Protein AF-0000000074094618 (afdb_homodimer)

Structure (mmCIF, N/CA/C/O backbone):
data_AF-0000000074094618-model_v1
#
loop_
_entity.id
_entity.type
_entity.pdbx_description
1 polymer 'Aldo_ket_red domain-containing protein'
#
loop_
_atom_site.group_PDB
_atom_site.id
_atom_site.type_symbol
_atom_site.label_atom_id
_atom_site.label_alt_id
_atom_site.label_comp_id
_atom_site.label_asym_id
_atom_site.label_entity_id
_atom_site.label_seq_id
_atom_site.pdbx_PDB_ins_code
_atom_site.Cartn_x
_atom_site.Cartn_y
_atom_site.Cartn_z
_atom_site.occupancy
_atom_site.B_iso_or_equiv
_atom_site.auth_seq_id
_atom_site.auth_comp_id
_atom_site.auth_asym_id
_atom_site.auth_atom_id
_atom_site.pdbx_PDB_model_num
ATOM 1 N N . MET A 1 1 ? -2.424 -0.989 4.004 1 26.41 1 MET A N 1
ATOM 2 C CA . MET A 1 1 ? -2.812 -2.152 4.797 1 26.41 1 MET A CA 1
ATOM 3 C C . MET A 1 1 ? -4.297 -2.453 4.629 1 26.41 1 MET A C 1
ATOM 5 O O . MET A 1 1 ? -5.148 -1.633 4.98 1 26.41 1 MET A O 1
ATOM 9 N N . CYS A 1 2 ? -4.648 -3.062 3.514 1 31.08 2 CYS A N 1
ATOM 10 C CA . CYS A 1 2 ? -6.055 -3.238 3.162 1 31.08 2 CYS A CA 1
ATOM 11 C C . CYS A 1 2 ? -6.812 -3.934 4.285 1 31.08 2 CYS A C 1
ATOM 13 O O . CYS A 1 2 ? -6.516 -5.078 4.625 1 31.08 2 CYS A O 1
ATOM 15 N N . THR A 1 3 ? -7.125 -3.156 5.223 1 30.5 3 THR A N 1
ATOM 16 C CA . THR A 1 3 ? -8.008 -3.779 6.203 1 30.5 3 THR A CA 1
ATOM 17 C C . THR A 1 3 ? -9.133 -4.535 5.512 1 30.5 3 THR A C 1
ATOM 19 O O . THR A 1 3 ? -9.906 -3.945 4.746 1 30.5 3 THR A O 1
ATOM 22 N N . LEU A 1 4 ? -8.867 -5.879 5.301 1 33.84 4 LEU A N 1
ATOM 23 C CA . LEU A 1 4 ? -9.898 -6.855 4.973 1 33.84 4 LEU A CA 1
ATOM 24 C C . LEU A 1 4 ? -11.141 -6.645 5.832 1 33.84 4 LEU A C 1
ATOM 26 O O . LEU A 1 4 ? -11.047 -6.535 7.055 1 33.84 4 LEU A O 1
ATOM 30 N N . SER A 1 5 ? -12.18 -6.176 5.262 1 34.12 5 SER A N 1
ATOM 31 C CA . SER A 1 5 ? -13.453 -6.141 5.973 1 34.12 5 SER A CA 1
ATOM 32 C C . SER A 1 5 ? -13.758 -7.48 6.633 1 34.12 5 SER A C 1
ATOM 34 O O . SER A 1 5 ? -13.25 -8.523 6.199 1 34.12 5 SER A O 1
ATOM 36 N N . GLU A 1 6 ? -14.383 -7.645 7.672 1 35.03 6 GLU A N 1
ATOM 37 C CA . GLU A 1 6 ? -14.875 -8.742 8.492 1 35.03 6 GLU A CA 1
ATOM 38 C C . GLU A 1 6 ? -15.367 -9.906 7.629 1 35.03 6 GLU A C 1
ATOM 40 O O . GLU A 1 6 ? -15.148 -11.07 7.961 1 35.03 6 GLU A O 1
ATOM 45 N N . ASN A 1 7 ? -16.578 -9.938 7.027 1 32.88 7 ASN A N 1
ATOM 46 C CA . ASN A 1 7 ? -17.469 -10.867 6.332 1 32.88 7 ASN A CA 1
ATOM 47 C C . ASN A 1 7 ? -17.219 -10.859 4.828 1 32.88 7 ASN A C 1
ATOM 49 O O . ASN A 1 7 ? -17.25 -9.805 4.191 1 32.88 7 ASN A O 1
ATOM 53 N N . GLY A 1 8 ? -16.453 -11.938 4.172 1 37.91 8 GLY A N 1
ATOM 54 C CA . GLY A 1 8 ? -16.062 -12.227 2.805 1 37.91 8 GLY A CA 1
ATOM 55 C C . GLY A 1 8 ? -15.352 -11.07 2.129 1 37.91 8 GLY A C 1
ATOM 56 O O . GLY A 1 8 ? -15.977 -10.289 1.405 1 37.91 8 GLY A O 1
ATOM 57 N N . GLU A 1 9 ? -14.391 -10.352 2.6 1 40.03 9 GLU A N 1
ATOM 58 C CA . GLU A 1 9 ? -13.867 -8.992 2.619 1 40.03 9 GLU A CA 1
ATOM 59 C C . GLU A 1 9 ? -13.281 -8.602 1.264 1 40.03 9 GLU A C 1
ATOM 61 O O . GLU A 1 9 ? -12.367 -9.266 0.77 1 40.03 9 GLU A O 1
ATOM 66 N N . LEU A 1 10 ? -14.07 -8.234 0.234 1 45.97 10 LEU A N 1
ATOM 67 C CA . LEU A 1 10 ? -13.734 -7.609 -1.04 1 45.97 10 LEU A CA 1
ATOM 68 C C . LEU A 1 10 ? -12.555 -6.648 -0.88 1 45.97 10 LEU A C 1
ATOM 70 O O . LEU A 1 10 ? -12.617 -5.711 -0.08 1 45.97 10 LEU A O 1
ATOM 74 N N . LYS A 1 11 ? -11.398 -7.156 -1.188 1 61.31 11 LYS A N 1
ATOM 75 C CA . LYS A 1 11 ? -10.234 -6.281 -1.151 1 61.31 11 LYS A CA 1
ATOM 76 C C . LYS A 1 11 ? -10.523 -4.953 -1.845 1 61.31 11 LYS A C 1
ATOM 78 O O . LYS A 1 11 ? -10.984 -4.93 -2.988 1 61.31 11 LYS A O 1
ATOM 83 N N . ALA A 1 12 ? -10.836 -3.945 -1.116 1 78.62 12 ALA A N 1
ATOM 84 C CA . ALA A 1 12 ? -11.125 -2.613 -1.64 1 78.62 12 ALA A CA 1
ATOM 85 C C . ALA A 1 12 ? -9.984 -2.107 -2.521 1 78.62 12 ALA A C 1
ATOM 87 O O . ALA A 1 12 ? -8.82 -2.424 -2.277 1 78.62 12 ALA A O 1
ATOM 88 N N . ILE A 1 13 ? -10.43 -1.579 -3.652 1 89.31 13 ILE A N 1
ATOM 89 C CA . ILE A 1 13 ? -9.469 -0.948 -4.547 1 89.31 13 ILE A CA 1
ATOM 90 C C . ILE A 1 13 ? -8.828 0.251 -3.852 1 89.31 13 ILE A C 1
ATOM 92 O O . ILE A 1 13 ? -9.508 1.019 -3.168 1 89.31 13 ILE A O 1
ATOM 96 N N . GLY A 1 14 ? -7.523 0.309 -3.988 1 93 14 GLY A N 1
ATOM 97 C CA . GLY A 1 14 ? -6.785 1.427 -3.424 1 93 14 GLY A CA 1
ATOM 98 C C . GLY A 1 14 ? -5.852 2.088 -4.418 1 93 14 GLY A C 1
ATOM 99 O O . GLY A 1 14 ? -5.59 1.542 -5.492 1 93 14 GLY A O 1
ATOM 100 N N . VAL A 1 15 ? -5.434 3.299 -4.102 1 93.69 15 VAL A N 1
ATOM 101 C CA . VAL A 1 15 ? -4.434 3.998 -4.902 1 93.69 15 VAL A CA 1
ATOM 102 C C . VAL A 1 15 ? -3.375 4.613 -3.99 1 93.69 15 VAL A C 1
ATOM 104 O O . VAL A 1 15 ? -3.572 4.703 -2.777 1 93.69 15 VAL A O 1
ATOM 107 N N . SER A 1 16 ? -2.252 4.941 -4.617 1 91.31 16 SER A N 1
ATOM 108 C CA . SER A 1 16 ? -1.201 5.633 -3.875 1 91.31 16 SER A CA 1
ATOM 109 C C . SER A 1 16 ? -0.648 6.809 -4.672 1 91.31 16 SER A C 1
ATOM 111 O O . SER A 1 16 ? -0.517 6.734 -5.895 1 91.31 16 SER A O 1
ATOM 113 N N . ASN A 1 17 ? -0.521 7.926 -3.947 1 91.81 17 ASN A N 1
ATOM 114 C CA . ASN A 1 17 ? 0.096 9.148 -4.449 1 91.81 17 ASN A CA 1
ATOM 115 C C . ASN A 1 17 ? -0.711 9.75 -5.598 1 91.81 17 ASN A C 1
ATOM 117 O O . ASN A 1 17 ? -0.143 10.328 -6.527 1 91.81 17 ASN A O 1
ATOM 121 N N . TYR A 1 18 ? -1.958 9.547 -5.562 1 92.69 18 TYR A N 1
ATOM 122 C CA . TYR A 1 18 ? -2.826 10.195 -6.535 1 92.69 18 TYR A CA 1
ATOM 123 C C . TYR A 1 18 ? -3.133 11.625 -6.121 1 92.69 18 TYR A C 1
ATOM 125 O O . TYR A 1 18 ? -3.547 11.875 -4.984 1 92.69 18 TYR A O 1
ATOM 133 N N . GLU A 1 19 ? -2.869 12.523 -7.035 1 93.5 19 GLU A N 1
ATOM 134 C CA . GLU A 1 19 ? -3.279 13.914 -6.852 1 93.5 19 GLU A CA 1
ATOM 135 C C . GLU A 1 19 ? -4.754 14.102 -7.203 1 93.5 19 GLU A C 1
ATOM 137 O O . GLU A 1 19 ? -5.398 13.188 -7.723 1 93.5 19 GLU A O 1
ATOM 142 N N . ILE A 1 20 ? -5.203 15.297 -6.922 1 95.5 20 ILE A N 1
ATOM 143 C CA . ILE A 1 20 ? -6.617 15.578 -7.145 1 95.5 20 ILE A CA 1
ATOM 144 C C . ILE A 1 20 ? -6.965 15.344 -8.609 1 95.5 20 ILE A C 1
ATOM 146 O O . ILE A 1 20 ? -8 14.758 -8.922 1 95.5 20 ILE A O 1
ATOM 150 N N . LYS A 1 21 ? -6.117 15.742 -9.492 1 92.31 21 LYS A N 1
ATOM 151 C CA . LYS A 1 21 ? -6.387 15.578 -10.922 1 92.31 21 LYS A CA 1
ATOM 152 C C . LYS A 1 21 ? -6.531 14.102 -11.281 1 92.31 21 LYS A C 1
ATOM 154 O O . LYS A 1 21 ? -7.379 13.742 -12.102 1 92.31 21 LYS A O 1
ATOM 159 N N . HIS A 1 22 ? -5.742 13.25 -10.734 1 93.25 22 HIS A N 1
ATOM 160 C CA . HIS A 1 22 ? -5.824 11.812 -10.984 1 93.25 22 HIS A CA 1
ATOM 161 C C . HIS A 1 22 ? -7.117 11.234 -10.422 1 93.25 22 HIS A C 1
ATOM 163 O O . HIS A 1 22 ? -7.777 10.43 -11.086 1 93.25 22 HIS A O 1
ATOM 169 N N . LEU A 1 23 ? -7.441 11.656 -9.234 1 95.25 23 LEU A N 1
ATOM 170 C CA . LEU A 1 23 ? -8.648 11.172 -8.586 1 95.25 23 LEU A CA 1
ATOM 171 C C . LEU A 1 23 ? -9.898 11.586 -9.367 1 95.25 23 LEU A C 1
ATOM 173 O O . LEU A 1 23 ? -10.836 10.797 -9.508 1 95.25 23 LEU A O 1
ATOM 177 N N . ASP A 1 24 ? -9.836 12.773 -9.836 1 93.5 24 ASP A N 1
ATOM 178 C CA . ASP A 1 24 ? -10.945 13.25 -10.648 1 93.5 24 ASP A CA 1
ATOM 179 C C . ASP A 1 24 ? -11.141 12.375 -11.883 1 93.5 24 ASP A C 1
ATOM 181 O O . ASP A 1 24 ? -12.266 12.016 -12.234 1 93.5 24 ASP A O 1
ATOM 185 N N . GLN A 1 25 ? -10.078 12.062 -12.469 1 90.38 25 GLN A N 1
ATOM 186 C CA . GLN A 1 25 ? -10.141 11.203 -13.648 1 90.38 25 GLN A CA 1
ATOM 187 C C . GLN A 1 25 ? -10.695 9.828 -13.297 1 90.38 25 GLN A C 1
ATOM 189 O O . GLN A 1 25 ? -11.508 9.273 -14.039 1 90.38 25 GLN A O 1
ATOM 194 N N . LEU A 1 26 ? -10.312 9.32 -12.258 1 91.38 26 LEU A N 1
ATOM 195 C CA . LEU A 1 26 ? -10.758 8.016 -11.805 1 91.38 26 LEU A CA 1
ATOM 196 C C . LEU A 1 26 ? -12.266 8.008 -11.547 1 91.38 26 LEU A C 1
ATOM 198 O O . LEU A 1 26 ? -12.977 7.113 -12 1 91.38 26 LEU A O 1
ATOM 202 N N . LEU A 1 27 ? -12.664 8.992 -10.852 1 92.31 27 LEU A N 1
ATOM 203 C CA . LEU A 1 27 ? -14.047 9.062 -10.414 1 92.31 27 LEU A CA 1
ATOM 204 C C . LEU A 1 27 ? -14.969 9.398 -11.578 1 92.31 27 LEU A C 1
ATOM 206 O O . LEU A 1 27 ? -16.031 8.773 -11.742 1 92.31 27 LEU A O 1
ATOM 210 N N . ASP A 1 28 ? -14.539 10.273 -12.367 1 88.44 28 ASP A N 1
ATOM 211 C CA . ASP A 1 28 ? -15.438 10.828 -13.367 1 88.44 28 ASP A CA 1
ATOM 212 C C . ASP A 1 28 ? -15.344 10.062 -14.68 1 88.44 28 ASP A C 1
ATOM 214 O O . ASP A 1 28 ? -16.359 9.852 -15.359 1 88.44 28 ASP A O 1
ATOM 218 N N . HIS A 1 29 ? -14.203 9.602 -15.023 1 83.38 29 HIS A N 1
ATOM 219 C CA . HIS A 1 29 ? -14.016 8.977 -16.328 1 83.38 29 HIS A CA 1
ATOM 220 C C . HIS A 1 29 ? -14.031 7.457 -16.219 1 83.38 29 HIS A C 1
ATOM 222 O O . HIS A 1 29 ? -14.617 6.773 -17.062 1 83.38 29 HIS A O 1
ATOM 228 N N . CYS A 1 30 ? -13.469 6.961 -15.188 1 84.06 30 CYS A N 1
ATOM 229 C CA . CYS A 1 30 ? -13.352 5.512 -15.078 1 84.06 30 CYS A CA 1
ATOM 230 C C . CYS A 1 30 ? -14.453 4.938 -14.203 1 84.06 30 CYS A C 1
ATOM 232 O O . CYS A 1 30 ? -14.695 3.727 -14.211 1 84.06 30 CYS A O 1
ATOM 234 N N . LYS A 1 31 ? -15.078 5.758 -13.414 1 86.81 31 LYS A N 1
ATOM 235 C CA . LYS A 1 31 ? -16.125 5.348 -12.477 1 86.81 31 LYS A CA 1
ATOM 236 C C . LYS A 1 31 ? -15.586 4.344 -11.461 1 86.81 31 LYS A C 1
ATOM 238 O O . LYS A 1 31 ? -16.25 3.35 -11.156 1 86.81 31 LYS A O 1
ATOM 243 N N . ILE A 1 32 ? -14.359 4.57 -11.141 1 88 32 ILE A N 1
ATOM 244 C CA . ILE A 1 32 ? -13.734 3.805 -10.07 1 88 32 ILE A CA 1
ATOM 245 C C . ILE A 1 32 ? -13.625 4.668 -8.812 1 88 32 ILE A C 1
ATOM 247 O O . ILE A 1 32 ? -13.133 5.801 -8.875 1 88 32 ILE A O 1
ATOM 251 N N . HIS A 1 33 ? -14.156 4.16 -7.758 1 92.5 33 HIS A N 1
ATOM 252 C CA . HIS A 1 33 ? -14.094 4.852 -6.473 1 92.5 33 HIS A CA 1
ATOM 253 C C . HIS A 1 33 ? -13.141 4.148 -5.516 1 92.5 33 HIS A C 1
ATOM 255 O O . HIS A 1 33 ? -13.516 3.168 -4.863 1 92.5 33 HIS A O 1
ATOM 261 N N . PRO A 1 34 ? -11.93 4.645 -5.48 1 94 34 PRO A N 1
ATOM 262 C CA . PRO A 1 34 ? -11.008 3.982 -4.551 1 94 34 PRO A CA 1
ATOM 263 C C . PRO A 1 34 ? -11.43 4.141 -3.092 1 94 34 PRO A C 1
ATOM 265 O O . PRO A 1 34 ? -11.938 5.195 -2.703 1 94 34 PRO A O 1
ATOM 268 N N . ALA A 1 35 ? -11.164 3.111 -2.352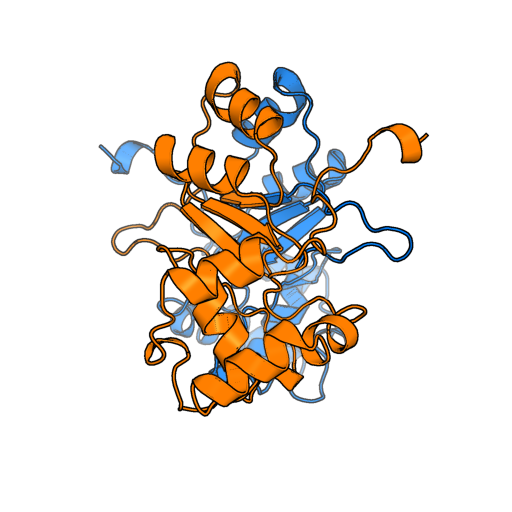 1 93.38 35 ALA A N 1
ATOM 269 C CA . ALA A 1 35 ? -11.477 3.145 -0.927 1 93.38 35 ALA A CA 1
ATOM 270 C C . ALA A 1 35 ? -10.438 3.947 -0.152 1 93.38 35 ALA A C 1
ATOM 272 O O . ALA A 1 35 ? -10.75 4.551 0.878 1 93.38 35 ALA A O 1
ATOM 273 N N . VAL A 1 36 ? -9.227 3.955 -0.674 1 92.94 36 VAL A N 1
ATOM 274 C CA . VAL A 1 36 ? -8.133 4.57 0.074 1 92.94 36 VAL A CA 1
ATOM 275 C C . VAL A 1 36 ? -7.156 5.238 -0.892 1 92.94 36 VAL A C 1
ATOM 277 O O . VAL A 1 36 ? -6.953 4.758 -2.01 1 92.94 36 VAL A O 1
ATOM 280 N N . ASN A 1 37 ? -6.551 6.328 -0.563 1 93.81 37 ASN A N 1
ATOM 281 C CA . ASN A 1 37 ? -5.375 6.953 -1.159 1 93.81 37 ASN A CA 1
ATOM 282 C C . ASN A 1 37 ? -4.227 7.051 -0.161 1 93.81 37 ASN A C 1
ATOM 284 O O . ASN A 1 37 ? -4.32 7.781 0.829 1 93.81 37 ASN A O 1
ATOM 288 N N . GLN A 1 38 ? -3.23 6.25 -0.41 1 90.75 38 GLN A N 1
ATOM 289 C CA . GLN A 1 38 ? -2.047 6.27 0.443 1 90.75 38 GLN A CA 1
ATOM 290 C C . GLN A 1 38 ? -1.057 7.336 -0.012 1 90.75 38 GLN A C 1
ATOM 292 O O . GLN A 1 38 ? -0.616 7.332 -1.163 1 90.75 38 GLN A O 1
ATOM 297 N N . VAL A 1 39 ? -0.67 8.203 0.916 1 90.62 39 VAL A N 1
ATOM 298 C CA . VAL A 1 39 ? 0.154 9.344 0.544 1 90.62 39 VAL A CA 1
ATOM 299 C C . VAL A 1 39 ? 1.194 9.609 1.631 1 90.62 39 VAL A C 1
ATOM 301 O O . VAL A 1 39 ? 0.895 9.508 2.822 1 90.62 39 VAL A O 1
ATOM 304 N N . GLU A 1 40 ? 2.42 9.945 1.217 1 88.56 40 GLU A N 1
ATOM 305 C CA . GLU A 1 40 ? 3.389 10.414 2.201 1 88.56 40 GLU A CA 1
ATOM 306 C C . GLU A 1 40 ? 2.865 11.641 2.945 1 88.56 40 GLU A C 1
ATOM 308 O O . GLU A 1 40 ? 2.311 12.555 2.332 1 88.56 40 GLU A O 1
ATOM 313 N N . PHE A 1 41 ? 3.045 11.578 4.328 1 90.5 41 PHE A N 1
ATOM 314 C CA . PHE A 1 41 ? 2.434 12.648 5.109 1 90.5 41 PHE A CA 1
ATOM 315 C C . PHE A 1 41 ? 3.223 12.898 6.391 1 90.5 41 PHE A C 1
ATOM 317 O O . PHE A 1 41 ? 3.244 12.055 7.289 1 90.5 41 PHE A O 1
ATOM 324 N N . HIS A 1 42 ? 3.795 14.062 6.445 1 92.25 42 HIS A N 1
ATOM 325 C CA . HIS A 1 42 ? 4.477 14.602 7.617 1 92.25 42 HIS A CA 1
ATOM 326 C C . HIS A 1 42 ? 4.602 16.109 7.539 1 92.25 42 HIS A C 1
ATOM 328 O O . HIS A 1 42 ? 4.258 16.719 6.523 1 92.25 42 HIS A O 1
ATOM 334 N N . PRO A 1 43 ? 5.074 16.719 8.555 1 94.75 43 PRO A N 1
ATOM 335 C CA . PRO A 1 43 ? 5.023 18.172 8.625 1 94.75 43 PRO A CA 1
ATOM 336 C C . PRO A 1 43 ? 5.793 18.844 7.492 1 94.75 43 PRO A C 1
ATOM 338 O O . PRO A 1 43 ? 5.512 20 7.156 1 94.75 43 PRO A O 1
ATOM 341 N N . HIS A 1 44 ? 6.762 18.172 6.918 1 93.88 44 HIS A N 1
ATOM 342 C CA . HIS A 1 44 ? 7.535 18.75 5.828 1 93.88 44 HIS A CA 1
ATOM 343 C C . HIS A 1 44 ? 7.004 18.312 4.473 1 93.88 44 HIS A C 1
ATOM 345 O O . HIS A 1 44 ? 7.551 18.672 3.432 1 93.88 44 HIS A O 1
ATOM 351 N N . PHE A 1 45 ? 5.941 17.5 4.504 1 91.06 45 PHE A N 1
ATOM 352 C CA . PHE A 1 45 ? 5.312 17.016 3.281 1 91.06 45 PHE A CA 1
ATOM 353 C C . PHE A 1 45 ? 3.832 16.734 3.51 1 91.06 45 PHE A C 1
ATOM 355 O O . PHE A 1 45 ? 3.475 15.727 4.129 1 91.06 45 PHE A O 1
ATOM 362 N N . HIS A 1 46 ? 3.012 17.609 3.016 1 92.25 46 HIS A N 1
ATOM 363 C CA . HIS A 1 46 ? 1.569 17.469 3.174 1 92.25 46 HIS A CA 1
ATOM 364 C C . HIS A 1 46 ? 0.818 18.328 2.154 1 92.25 46 HIS A C 1
ATOM 366 O O . HIS A 1 46 ? 1.375 19.266 1.599 1 92.25 46 HIS A O 1
ATOM 372 N N . ASP A 1 47 ? -0.361 17.938 1.921 1 91.5 47 ASP A N 1
ATOM 373 C CA . ASP A 1 47 ? -1.266 18.641 1.011 1 91.5 47 ASP A CA 1
ATOM 374 C C . ASP A 1 47 ? -2.67 18.734 1.604 1 91.5 47 ASP A C 1
ATOM 376 O O . ASP A 1 47 ? -3.461 17.797 1.503 1 91.5 47 ASP A O 1
ATOM 380 N N . ARG A 1 48 ? -2.963 19.875 2.145 1 91.81 48 ARG A N 1
ATOM 381 C CA . ARG A 1 48 ? -4.234 20.094 2.822 1 91.81 48 ARG A CA 1
ATOM 382 C C . ARG A 1 48 ? -5.402 19.969 1.85 1 91.81 48 ARG A C 1
ATOM 384 O O . ARG A 1 48 ? -6.461 19.438 2.201 1 91.81 48 ARG A O 1
ATOM 391 N N . GLU A 1 49 ? -5.23 20.516 0.738 1 94.31 49 GLU A N 1
ATOM 392 C CA . GLU A 1 49 ? -6.293 20.469 -0.261 1 94.31 49 GLU A CA 1
ATOM 393 C C . GLU A 1 49 ? -6.617 19.031 -0.641 1 94.31 49 GLU A C 1
ATOM 395 O O . GLU A 1 49 ? -7.789 18.672 -0.815 1 94.31 49 GLU A O 1
ATOM 400 N N . LEU A 1 50 ? -5.652 18.203 -0.825 1 95 50 LEU A N 1
ATOM 401 C CA . LEU A 1 50 ? -5.859 16.797 -1.145 1 95 50 LEU A CA 1
ATOM 402 C C . LEU A 1 50 ? -6.594 16.078 -0.012 1 95 50 LEU A C 1
ATOM 404 O O . LEU A 1 50 ? -7.488 15.273 -0.259 1 95 50 LEU A O 1
ATOM 408 N N . LEU A 1 51 ? -6.188 16.375 1.212 1 94.69 51 LEU A N 1
ATOM 409 C CA . LEU A 1 51 ? -6.852 15.797 2.375 1 94.69 51 LEU A CA 1
ATOM 410 C C . LEU A 1 51 ? -8.336 16.141 2.377 1 94.69 51 LEU A C 1
ATOM 412 O O . LEU A 1 51 ? -9.18 15.266 2.562 1 94.69 51 LEU A O 1
ATOM 416 N N . ASP A 1 52 ? -8.625 17.359 2.227 1 95.44 52 ASP A N 1
ATOM 417 C CA . ASP A 1 52 ? -10.008 17.812 2.207 1 95.44 52 ASP A CA 1
ATOM 418 C C . ASP A 1 52 ? -10.781 17.172 1.064 1 95.44 52 ASP A C 1
ATOM 420 O O . ASP A 1 52 ? -11.938 16.781 1.237 1 95.44 52 ASP A O 1
ATOM 424 N N . TYR A 1 53 ? -10.164 17.109 -0.097 1 96.62 53 TYR A N 1
ATOM 425 C CA . TYR A 1 53 ? -10.797 16.484 -1.253 1 96.62 53 TYR A CA 1
ATOM 426 C C . TYR A 1 53 ? -11.164 15.031 -0.953 1 96.62 53 TYR A C 1
ATOM 428 O O . TYR A 1 53 ? -12.281 14.602 -1.245 1 96.62 53 TYR A O 1
ATOM 436 N N . CYS A 1 54 ? -10.258 14.273 -0.416 1 96.5 54 CYS A N 1
ATOM 437 C CA . CYS A 1 54 ? -10.516 12.875 -0.062 1 96.5 54 CYS A CA 1
ATOM 438 C C . CYS A 1 54 ? -11.688 12.766 0.901 1 96.5 54 CYS A C 1
ATOM 440 O O . CYS A 1 54 ? -12.547 11.898 0.743 1 96.5 54 CYS A O 1
ATOM 442 N N . ARG A 1 55 ? -11.727 13.617 1.867 1 95.44 55 ARG A N 1
ATOM 443 C CA . ARG A 1 55 ? -12.82 13.617 2.83 1 95.44 55 ARG A CA 1
ATOM 444 C C . ARG A 1 55 ? -14.156 13.875 2.137 1 95.44 55 ARG A C 1
ATOM 446 O O . ARG A 1 55 ? -15.133 13.156 2.377 1 95.44 55 ARG A O 1
ATOM 453 N N . GLU A 1 56 ? -14.195 14.812 1.334 1 96.81 56 GLU A N 1
ATOM 454 C CA . GLU A 1 56 ? -15.414 15.188 0.619 1 96.81 56 GLU A CA 1
ATOM 455 C C . GLU A 1 56 ? -15.914 14.047 -0.261 1 96.81 56 GLU A C 1
ATOM 457 O O . GLU A 1 56 ? -17.125 13.852 -0.414 1 96.81 56 GLU A O 1
ATOM 462 N N . LYS A 1 57 ? -15 13.297 -0.84 1 97 57 LYS A N 1
ATOM 463 C CA . LYS A 1 57 ? -15.344 12.234 -1.783 1 97 57 LYS A CA 1
ATOM 464 C C . LYS A 1 57 ? -15.43 10.883 -1.082 1 97 57 LYS A C 1
ATOM 466 O O . LYS A 1 57 ? -15.609 9.852 -1.733 1 97 57 LYS A O 1
ATOM 471 N N . ASP A 1 58 ? -15.195 10.859 0.202 1 95.5 58 ASP A N 1
ATOM 472 C CA . ASP A 1 58 ? -15.258 9.656 1.021 1 95.5 58 ASP A CA 1
ATOM 473 C C . ASP A 1 58 ? -14.172 8.664 0.617 1 95.5 58 ASP A C 1
ATOM 475 O O . ASP A 1 58 ? -14.438 7.465 0.479 1 95.5 58 ASP A O 1
ATOM 479 N N . ILE A 1 59 ? -13.094 9.156 0.229 1 94.38 59 ILE A N 1
ATOM 480 C CA . ILE A 1 59 ? -11.875 8.375 0.049 1 94.38 59 ILE A CA 1
ATOM 481 C C . ILE A 1 59 ? -11.031 8.445 1.316 1 94.38 59 ILE A C 1
ATOM 483 O O . ILE A 1 59 ? -10.688 9.531 1.785 1 94.38 59 ILE A O 1
ATOM 487 N N . HIS A 1 60 ? -10.711 7.344 1.878 1 94 60 HIS A N 1
ATOM 488 C CA . HIS A 1 60 ? -9.914 7.328 3.1 1 94 60 HIS A CA 1
ATOM 489 C C . HIS A 1 60 ? -8.477 7.746 2.82 1 94 60 HIS A C 1
ATOM 491 O O . HIS A 1 60 ? -7.781 7.098 2.035 1 94 60 HIS A O 1
ATOM 497 N N . PHE A 1 61 ? -8.078 8.805 3.414 1 93.31 61 PHE A N 1
ATOM 498 C CA . PHE A 1 61 ? -6.691 9.242 3.33 1 93.31 61 PHE A CA 1
ATOM 499 C C . PHE A 1 61 ? -5.824 8.508 4.344 1 93.31 61 PHE A C 1
ATOM 501 O O . PHE A 1 61 ? -6.059 8.594 5.551 1 93.31 61 PHE A O 1
ATOM 508 N N . GLN A 1 62 ? -4.824 7.848 3.816 1 90.75 62 GLN A N 1
ATOM 509 C CA . GLN A 1 62 ? -3.932 7.094 4.688 1 90.75 62 GLN A CA 1
ATOM 510 C C . GLN A 1 62 ? -2.488 7.566 4.539 1 90.75 62 GLN A C 1
ATOM 512 O O . GLN A 1 62 ? -1.957 7.613 3.428 1 90.75 62 GLN A O 1
ATOM 517 N N . ALA A 1 63 ? -1.904 7.852 5.613 1 89.19 63 ALA A N 1
ATOM 518 C CA . ALA A 1 63 ? -0.543 8.383 5.617 1 89.19 63 ALA A CA 1
ATOM 519 C C . ALA A 1 63 ? 0.484 7.254 5.66 1 89.19 63 ALA A C 1
ATOM 521 O O . ALA A 1 63 ? 0.302 6.27 6.379 1 89.19 63 ALA A O 1
ATOM 522 N N . TYR A 1 64 ? 1.51 7.461 4.867 1 84.19 64 TYR A N 1
ATOM 523 C CA . TYR A 1 64 ? 2.703 6.641 5.035 1 84.19 64 TYR A CA 1
ATOM 524 C C . TYR A 1 64 ? 3.953 7.504 5.137 1 84.19 64 TYR A C 1
ATOM 526 O O . TYR A 1 64 ? 3.914 8.703 4.836 1 84.19 64 TYR A O 1
ATOM 534 N N . SER A 1 65 ? 5.027 6.879 5.723 1 84.19 65 SER A N 1
ATOM 535 C CA . SER A 1 65 ? 6.305 7.562 5.895 1 84.19 65 SER A CA 1
ATOM 536 C C . SER A 1 65 ? 6.145 8.828 6.73 1 84.19 65 SER A C 1
ATOM 538 O O . SER A 1 65 ? 6.676 9.883 6.375 1 84.19 65 SER A O 1
ATOM 540 N N . SER A 1 66 ? 5.363 8.695 7.734 1 90.25 66 SER A N 1
ATOM 541 C CA . SER A 1 66 ? 5.055 9.844 8.586 1 90.25 66 SER A CA 1
ATOM 542 C C . SER A 1 66 ? 6.254 10.227 9.445 1 90.25 66 SER A C 1
ATOM 544 O O . SER A 1 66 ? 6.27 11.297 10.055 1 90.25 66 SER A O 1
ATOM 546 N N . LEU A 1 67 ? 7.293 9.492 9.461 1 87.88 67 LEU A N 1
ATOM 547 C CA . LEU A 1 67 ? 8.523 9.781 10.188 1 87.88 67 LEU A CA 1
ATOM 548 C C . LEU A 1 67 ? 9.617 10.242 9.234 1 87.88 67 LEU A C 1
ATOM 550 O O . LEU A 1 67 ? 10.773 10.406 9.641 1 87.88 67 LEU A O 1
ATOM 554 N N . GLY A 1 68 ? 9.234 10.352 8.078 1 84.75 68 GLY A N 1
ATOM 555 C CA . GLY A 1 68 ? 10.219 10.695 7.062 1 84.75 68 GLY A CA 1
ATOM 556 C C . GLY A 1 68 ? 10.859 9.484 6.418 1 84.75 68 GLY A C 1
ATOM 557 O O . GLY A 1 68 ? 11.086 8.469 7.082 1 84.75 68 GLY A O 1
ATOM 558 N N . GLY A 1 69 ? 11.133 9.602 5.137 1 76.12 69 GLY A N 1
ATOM 559 C CA . GLY A 1 69 ? 11.906 8.555 4.488 1 76.12 69 GLY A CA 1
ATOM 560 C C . GLY A 1 69 ? 13.305 8.414 5.043 1 76.12 69 GLY A C 1
ATOM 561 O O . GLY A 1 69 ? 13.75 9.227 5.852 1 76.12 69 GLY A O 1
ATOM 562 N N . PRO A 1 70 ? 14 7.367 4.582 1 74.69 70 PRO A N 1
ATOM 563 C CA . PRO A 1 70 ? 15.328 7.086 5.117 1 74.69 70 PRO A CA 1
ATOM 564 C C . PRO A 1 70 ? 16.281 8.273 4.996 1 74.69 70 PRO A C 1
ATOM 566 O O . PRO A 1 70 ? 17.062 8.539 5.91 1 74.69 70 PRO A O 1
ATOM 569 N N . GLU A 1 71 ? 16.172 9.008 4 1 78 71 GLU A N 1
ATOM 570 C CA . GLU A 1 71 ? 17.125 10.094 3.766 1 78 71 GLU A CA 1
ATOM 571 C C . GLU A 1 71 ? 16.641 11.391 4.402 1 78 71 GLU A C 1
ATOM 573 O O . GLU A 1 71 ? 17.422 12.344 4.539 1 78 71 GLU A O 1
ATOM 578 N N . TYR A 1 72 ? 15.422 11.391 4.836 1 83.94 72 TYR A N 1
ATOM 579 C CA . TYR A 1 72 ? 14.867 12.656 5.293 1 83.94 72 TYR A CA 1
ATOM 580 C C . TYR A 1 72 ? 14.539 12.602 6.781 1 83.94 72 TYR A C 1
ATOM 582 O O . TYR A 1 72 ? 14.219 13.625 7.395 1 83.94 72 TYR A O 1
ATOM 590 N N . ARG A 1 73 ? 14.617 11.539 7.363 1 87.31 73 ARG A N 1
ATOM 591 C CA . ARG A 1 73 ? 14.203 11.312 8.742 1 87.31 73 ARG A CA 1
ATOM 592 C C . ARG A 1 73 ? 14.977 12.219 9.703 1 87.31 73 ARG A C 1
ATOM 594 O O . ARG A 1 73 ? 14.391 12.828 10.594 1 87.31 73 ARG A O 1
ATOM 601 N N . GLU A 1 74 ? 16.234 12.266 9.492 1 91.81 74 GLU A N 1
ATOM 602 C CA . GLU A 1 74 ? 17.062 13.062 10.398 1 91.81 74 GLU A CA 1
ATOM 603 C C . GLU A 1 74 ? 16.656 14.531 10.367 1 91.81 74 GLU A C 1
ATOM 605 O O . GLU A 1 74 ? 16.594 15.18 11.406 1 91.81 74 GLU A O 1
ATOM 610 N N . GLU A 1 75 ? 16.438 15.016 9.211 1 92.31 75 GLU A N 1
ATOM 611 C CA . GLU A 1 75 ? 16 16.406 9.062 1 92.31 75 GLU A CA 1
ATOM 612 C C . GLU A 1 75 ? 14.672 16.641 9.773 1 92.31 75 GLU A C 1
ATOM 614 O O . GLU A 1 75 ? 14.508 17.656 10.469 1 92.31 75 GLU A O 1
ATOM 619 N N . LEU A 1 76 ? 13.82 15.758 9.641 1 94.12 76 LEU A N 1
ATOM 620 C CA . LEU A 1 76 ? 12.508 15.867 10.266 1 94.12 76 LEU A CA 1
ATOM 621 C C . LEU A 1 76 ? 12.609 15.758 11.781 1 94.12 76 LEU A C 1
ATOM 623 O O . LEU A 1 76 ? 11.992 16.547 12.508 1 94.12 76 LEU A O 1
ATOM 627 N N . PHE A 1 77 ? 13.469 14.883 12.312 1 95.62 77 PHE A N 1
ATOM 628 C CA . PHE A 1 77 ? 13.594 14.609 13.742 1 95.62 77 PHE A CA 1
ATOM 629 C C . PHE A 1 77 ? 14.32 15.75 14.453 1 95.62 77 PHE A C 1
ATOM 631 O O . PHE A 1 77 ? 14.133 15.961 15.648 1 95.62 77 PHE A O 1
ATOM 638 N N . SER A 1 78 ? 15.078 16.438 13.672 1 97.12 78 SER A N 1
ATOM 639 C CA . SER A 1 78 ? 15.844 17.516 14.273 1 97.12 78 SER A CA 1
ATOM 640 C C . SER A 1 78 ? 15.164 18.859 14.07 1 97.12 78 SER A C 1
ATOM 642 O O . SER A 1 78 ? 15.68 19.906 14.492 1 97.12 78 SER A O 1
ATOM 644 N N . ASP A 1 79 ? 14.102 18.906 13.414 1 97.06 79 ASP A N 1
ATOM 645 C CA . ASP A 1 79 ? 13.367 20.156 13.211 1 97.06 79 ASP A CA 1
ATOM 646 C C . ASP A 1 79 ? 13.039 20.828 14.539 1 97.06 79 ASP A C 1
ATOM 648 O O . ASP A 1 79 ? 12.422 20.203 15.414 1 97.06 79 ASP A O 1
ATOM 652 N N . PRO A 1 80 ? 13.359 22.078 14.742 1 97.56 80 PRO A N 1
ATOM 653 C CA . PRO A 1 80 ? 13.18 22.734 16.047 1 97.56 80 PRO A CA 1
ATOM 654 C C . PRO A 1 80 ? 11.711 22.797 16.469 1 97.56 80 PRO A C 1
ATOM 656 O O . PRO A 1 80 ? 11.406 22.641 17.656 1 97.56 80 PRO A O 1
ATOM 659 N N . ASP A 1 81 ? 10.836 23.062 15.531 1 97.81 81 ASP A N 1
ATOM 660 C CA . ASP A 1 81 ? 9.422 23.109 15.867 1 97.81 81 ASP A CA 1
ATOM 661 C C . ASP A 1 81 ? 8.914 21.75 16.359 1 97.81 81 ASP A C 1
ATOM 663 O O . ASP A 1 81 ? 8.172 21.672 17.328 1 97.81 81 ASP A O 1
ATOM 667 N N . VAL A 1 82 ? 9.336 20.703 15.664 1 97.88 82 VAL A N 1
ATOM 668 C CA . VAL A 1 82 ? 8.914 19.344 16.016 1 97.88 82 VAL A CA 1
ATOM 669 C C . VAL A 1 82 ? 9.477 18.969 17.375 1 97.88 82 VAL A C 1
ATOM 671 O O . VAL A 1 82 ? 8.75 18.453 18.234 1 97.88 82 VAL A O 1
ATOM 674 N N . VAL A 1 83 ? 10.742 19.281 17.609 1 98.31 83 VAL A N 1
ATOM 675 C CA . VAL A 1 83 ? 11.414 18.938 18.859 1 98.31 83 VAL A CA 1
ATOM 676 C C . VAL A 1 83 ? 10.75 19.688 20.016 1 98.31 83 VAL A C 1
ATOM 678 O O . VAL A 1 83 ? 10.469 19.094 21.062 1 98.31 83 VAL A O 1
ATOM 681 N N . GLU A 1 84 ? 10.516 20.875 19.891 1 98.38 84 GLU A N 1
ATOM 682 C CA . GLU A 1 84 ? 9.883 21.688 20.922 1 98.38 84 GLU A CA 1
ATOM 683 C C . GLU A 1 84 ? 8.5 21.156 21.266 1 98.38 84 GLU A C 1
ATOM 685 O O . GLU A 1 84 ? 8.148 21.047 22.438 1 98.38 84 GLU A O 1
ATOM 690 N N . LEU A 1 85 ? 7.734 20.844 20.297 1 98.06 85 LEU A N 1
ATOM 691 C CA . LEU A 1 85 ? 6.383 20.359 20.531 1 98.06 85 LEU A CA 1
ATOM 692 C C . LEU A 1 85 ? 6.406 18.969 21.172 1 98.06 85 LEU A C 1
ATOM 694 O O . LEU A 1 85 ? 5.59 18.672 22.047 1 98.06 85 LEU A O 1
ATOM 698 N N . ALA A 1 86 ? 7.27 18.125 20.703 1 96.81 86 ALA A N 1
ATOM 699 C CA . ALA A 1 86 ? 7.402 16.828 21.359 1 96.81 86 ALA A CA 1
ATOM 700 C C . ALA A 1 86 ? 7.668 17 22.844 1 96.81 86 ALA A C 1
ATOM 702 O O . ALA A 1 86 ? 7.074 16.297 23.672 1 96.81 86 ALA A O 1
ATOM 703 N N . ALA A 1 87 ? 8.523 17.953 23.203 1 97.69 87 ALA A N 1
ATOM 704 C CA . ALA A 1 87 ? 8.836 18.25 24.594 1 97.69 87 ALA A CA 1
ATOM 705 C C . ALA A 1 87 ? 7.609 18.766 25.344 1 97.69 87 ALA A C 1
ATOM 707 O O . ALA A 1 87 ? 7.355 18.375 26.484 1 97.69 87 ALA A O 1
ATOM 708 N N . LYS A 1 88 ? 6.902 19.594 24.703 1 97.56 88 LYS A N 1
ATOM 709 C CA . LYS A 1 88 ? 5.684 20.156 25.281 1 97.56 88 LYS A CA 1
ATOM 710 C C . LYS A 1 88 ? 4.723 19.062 25.734 1 97.56 88 LYS A C 1
ATOM 712 O O . LYS A 1 88 ? 4.031 19.203 26.734 1 97.56 88 LYS A O 1
ATOM 717 N N . TYR A 1 89 ? 4.648 18 25.047 1 95.94 89 TYR A N 1
ATOM 718 C CA . TYR A 1 89 ? 3.721 16.922 25.328 1 95.94 89 TYR A CA 1
ATOM 719 C C . TYR A 1 89 ? 4.41 15.797 26.109 1 95.94 89 TYR A C 1
ATOM 721 O O . TYR A 1 89 ? 3.857 14.711 26.25 1 95.94 89 TYR A O 1
ATOM 729 N N . ASP A 1 90 ? 5.617 16.031 26.484 1 94.94 90 ASP A N 1
ATOM 730 C CA . ASP A 1 90 ? 6.406 15.102 27.281 1 94.94 90 ASP A CA 1
ATOM 731 C C . ASP A 1 90 ? 6.5 13.734 26.594 1 94.94 90 ASP A C 1
ATOM 733 O O . ASP A 1 90 ? 6.203 12.711 27.203 1 94.94 90 ASP A O 1
ATOM 737 N N . THR A 1 91 ? 6.891 13.695 25.312 1 93.81 91 THR A N 1
ATOM 738 C CA . THR A 1 91 ? 6.988 12.477 24.531 1 93.81 91 THR A CA 1
ATOM 739 C C . THR A 1 91 ? 8.188 12.531 23.578 1 93.81 91 THR A C 1
ATOM 741 O O . THR A 1 91 ? 8.922 13.523 23.562 1 93.81 91 THR A O 1
ATOM 744 N N . THR A 1 92 ? 8.391 11.453 22.922 1 93.31 92 THR A N 1
ATOM 745 C CA . THR A 1 92 ? 9.492 11.414 21.969 1 93.31 92 THR A CA 1
ATOM 746 C C . THR A 1 92 ? 9.062 11.984 20.625 1 93.31 92 THR A C 1
ATOM 748 O O . THR A 1 92 ? 7.875 12 20.297 1 93.31 92 THR A O 1
ATOM 751 N N . VAL A 1 93 ? 10.023 12.391 19.844 1 94.56 93 VAL A N 1
ATOM 752 C CA . VAL A 1 93 ? 9.773 12.984 18.531 1 94.56 93 VAL A CA 1
ATOM 753 C C . VAL A 1 93 ? 9.023 11.992 17.656 1 94.56 93 VAL A C 1
ATOM 755 O O . VAL A 1 93 ? 8 12.336 17.047 1 94.56 93 VAL A O 1
ATOM 758 N N . PRO A 1 94 ? 9.359 10.734 17.562 1 91.44 94 PRO A N 1
ATOM 759 C CA . PRO A 1 94 ? 8.617 9.797 16.719 1 91.44 94 PRO A CA 1
ATOM 760 C C . PRO A 1 94 ? 7.164 9.633 17.156 1 91.44 94 PRO A C 1
ATOM 762 O O . PRO A 1 94 ? 6.258 9.625 16.328 1 91.44 94 PRO A O 1
ATOM 765 N N . LEU A 1 95 ? 6.914 9.516 18.375 1 90.94 95 LEU A N 1
ATOM 766 C CA . LEU A 1 95 ? 5.555 9.352 18.875 1 90.94 95 LEU A CA 1
ATOM 767 C C . LEU A 1 95 ? 4.73 10.609 18.625 1 90.94 95 LEU A C 1
ATOM 769 O O . LEU A 1 95 ? 3.551 10.523 18.266 1 90.94 95 LEU A O 1
ATOM 773 N N . PHE A 1 96 ? 5.312 11.719 18.859 1 93.94 96 PHE A N 1
ATOM 774 C CA . PHE A 1 96 ? 4.621 12.977 18.594 1 93.94 96 PHE A CA 1
ATOM 775 C C . PHE A 1 96 ? 4.23 13.086 17.125 1 93.94 96 PHE A C 1
ATOM 777 O O . PHE A 1 96 ? 3.105 13.477 16.797 1 93.94 96 PHE A O 1
ATOM 784 N N . LEU A 1 97 ? 5.203 12.766 16.25 1 93.56 97 LEU A N 1
ATOM 785 C CA . LEU A 1 97 ? 4.941 12.836 14.812 1 93.56 97 LEU A CA 1
ATOM 786 C C . LEU A 1 97 ? 3.795 11.914 14.422 1 93.56 97 LEU A C 1
ATOM 788 O O . LEU A 1 97 ? 2.949 12.273 13.602 1 93.56 97 LEU A O 1
ATOM 792 N N . LEU A 1 98 ? 3.723 10.789 14.953 1 91.31 98 LEU A N 1
ATOM 793 C CA . LEU A 1 98 ? 2.625 9.867 14.68 1 91.31 98 LEU A CA 1
ATOM 794 C C . LEU A 1 98 ? 1.309 10.414 15.219 1 91.31 98 LEU A C 1
ATOM 796 O O . LEU A 1 98 ? 0.269 10.305 14.57 1 91.31 98 LEU A O 1
ATOM 800 N N . ALA A 1 99 ? 1.362 10.898 16.359 1 92.44 99 ALA A N 1
ATOM 801 C CA . ALA A 1 99 ? 0.167 11.516 16.938 1 92.44 99 ALA A CA 1
ATOM 802 C C . ALA A 1 99 ? -0.326 12.672 16.062 1 92.44 99 ALA A C 1
ATOM 804 O O . ALA A 1 99 ? -1.529 12.805 15.836 1 92.44 99 ALA A O 1
ATOM 805 N N . TRP A 1 100 ? 0.6 13.461 15.633 1 94.56 100 TRP A N 1
ATOM 806 C CA . TRP A 1 100 ? 0.248 14.562 14.75 1 94.56 100 TRP A CA 1
ATOM 807 C C . TRP A 1 100 ? -0.396 14.055 13.469 1 94.56 100 TRP A C 1
ATOM 809 O O . TRP A 1 100 ? -1.413 14.594 13.023 1 94.56 100 TRP A O 1
ATOM 819 N N . ALA A 1 101 ? 0.198 13.102 12.898 1 91.75 101 ALA A N 1
ATOM 820 C CA . ALA A 1 101 ? -0.274 12.555 11.625 1 91.75 101 ALA A CA 1
ATOM 821 C C . ALA A 1 101 ? -1.675 11.969 11.766 1 91.75 101 ALA A C 1
ATOM 823 O O . ALA A 1 101 ? -2.459 11.977 10.812 1 91.75 101 ALA A O 1
ATOM 824 N N . THR A 1 102 ? -1.978 11.422 12.828 1 90.44 102 THR A N 1
ATOM 825 C CA . THR A 1 102 ? -3.264 10.766 13.023 1 90.44 102 THR A CA 1
ATOM 826 C C . THR A 1 102 ? -4.32 11.766 13.484 1 90.44 102 THR A C 1
ATOM 828 O O . THR A 1 102 ? -5.484 11.398 13.68 1 90.44 102 THR A O 1
ATOM 831 N N . SER A 1 103 ? -3.75 12.844 13.5 1 83.62 103 SER A N 1
ATOM 832 C CA . SER A 1 103 ? -4.691 13.891 13.891 1 83.62 103 SER A CA 1
ATOM 833 C C . SER A 1 103 ? -5.711 14.156 12.789 1 83.62 103 SER A C 1
ATOM 835 O O . SER A 1 103 ? -5.496 13.789 11.633 1 83.62 103 SER A O 1
ATOM 837 N N . ARG A 1 104 ? -6.926 14.383 12.953 1 79.88 104 ARG A N 1
ATOM 838 C CA . ARG A 1 104 ? -7.984 14.703 12.008 1 79.88 104 ARG A CA 1
ATOM 839 C C . ARG A 1 104 ? -8.453 13.461 11.266 1 79.88 104 ARG A C 1
ATOM 841 O O . ARG A 1 104 ? -8.656 13.492 10.047 1 79.88 104 ARG A O 1
ATOM 848 N N . SER A 1 105 ? -8.352 12.383 11.703 1 80.5 105 SER A N 1
ATOM 849 C CA . SER A 1 105 ? -8.914 11.125 11.219 1 80.5 105 SER A CA 1
ATOM 850 C C . SER A 1 105 ? -8.039 10.516 10.125 1 80.5 105 SER A C 1
ATOM 852 O O . SER A 1 105 ? -8.547 9.859 9.219 1 80.5 105 SER A O 1
ATOM 854 N N . ILE A 1 106 ? -6.84 10.953 10.133 1 85.88 106 ILE A N 1
ATOM 855 C CA . ILE A 1 106 ? -5.883 10.352 9.219 1 85.88 106 ILE A CA 1
ATOM 856 C C . ILE A 1 106 ? -5.309 9.07 9.828 1 85.88 106 ILE A C 1
ATOM 858 O O . ILE A 1 106 ? -4.883 9.07 10.984 1 85.88 106 ILE A O 1
ATOM 862 N N . SER A 1 107 ? -5.48 7.988 9.102 1 85.44 107 SER A N 1
ATOM 863 C CA . SER A 1 107 ? -4.809 6.77 9.539 1 85.44 107 SER A CA 1
ATOM 864 C C . SER A 1 107 ? -3.365 6.727 9.039 1 85.44 107 SER A C 1
ATOM 866 O O . SER A 1 107 ? -3.041 7.309 8.008 1 85.44 107 SER A O 1
ATOM 868 N N . VAL A 1 108 ? -2.529 6.113 9.859 1 79.88 108 VAL A N 1
ATOM 869 C CA . VAL A 1 108 ? -1.121 6.016 9.492 1 79.88 108 VAL A CA 1
ATOM 870 C C . VAL A 1 108 ? -0.74 4.547 9.297 1 79.88 108 VAL A C 1
ATOM 872 O O . VAL A 1 108 ? -1.137 3.688 10.086 1 79.88 108 VAL A O 1
ATOM 875 N N . LEU A 1 109 ? -0.154 4.25 8.148 1 71.75 109 LEU A N 1
ATOM 876 C CA . LEU A 1 109 ? 0.488 2.961 7.91 1 71.75 109 LEU A CA 1
ATOM 877 C C . LEU A 1 109 ? 1.945 2.988 8.359 1 71.75 109 LEU A C 1
ATOM 879 O O . LEU A 1 109 ? 2.777 3.66 7.746 1 71.75 109 LEU A O 1
ATOM 883 N N . PRO A 1 110 ? 2.166 2.373 9.586 1 57.06 110 PRO A N 1
ATOM 884 C CA . PRO A 1 110 ? 3.574 2.395 9.984 1 57.06 110 PRO A CA 1
ATOM 885 C C . PRO A 1 110 ? 4.465 1.571 9.055 1 57.06 110 PRO A C 1
ATOM 887 O O . PRO A 1 110 ? 4.043 0.525 8.555 1 57.06 110 PRO A O 1
ATOM 890 N N . ARG A 1 111 ? 5.238 2.092 8.18 1 50.84 111 ARG A N 1
ATOM 891 C CA . ARG A 1 111 ? 6.188 1.264 7.445 1 50.84 111 ARG A CA 1
ATOM 892 C C . ARG A 1 111 ? 7.133 0.537 8.398 1 50.84 111 ARG A C 1
ATOM 894 O O . ARG A 1 111 ? 7.625 1.125 9.359 1 50.84 111 ARG A O 1
ATOM 901 N N . SER A 1 112 ? 7.07 -0.858 8.477 1 43.22 112 SER A N 1
ATOM 902 C CA . SER A 1 112 ? 7.965 -1.672 9.297 1 43.22 112 SER A CA 1
ATOM 903 C C . SER A 1 112 ? 9.422 -1.302 9.062 1 43.22 112 SER A C 1
ATOM 905 O O . SER A 1 112 ? 9.969 -1.568 7.984 1 43.22 112 SER A O 1
ATOM 907 N N . THR A 1 113 ? 9.812 -0.202 8.984 1 40.25 113 THR A N 1
ATOM 908 C CA . THR A 1 113 ? 11.273 -0.227 8.945 1 40.25 113 THR A CA 1
ATOM 909 C C . THR A 1 113 ? 11.836 -0.925 10.18 1 40.25 113 THR A C 1
ATOM 911 O O . THR A 1 113 ? 11.188 -0.97 11.227 1 40.25 113 THR A O 1
ATOM 914 N N . SER A 1 114 ? 12.789 -1.813 9.977 1 42.06 114 SER A N 1
ATOM 915 C CA . SER A 1 114 ? 13.508 -2.539 11.023 1 42.06 114 SER A CA 1
ATOM 916 C C . SER A 1 114 ? 13.414 -1.81 12.359 1 42.06 114 SER A C 1
ATOM 918 O O . SER A 1 114 ? 13.305 -2.441 13.414 1 42.06 114 SER A O 1
ATOM 920 N N . ARG A 1 115 ? 14.023 -0.673 12.305 1 37.66 115 ARG A N 1
ATOM 921 C CA . ARG A 1 115 ? 14.375 0.008 13.547 1 37.66 115 ARG A CA 1
ATOM 922 C C . ARG A 1 115 ? 13.125 0.476 14.281 1 37.66 115 ARG A C 1
ATOM 924 O O . ARG A 1 115 ? 13.211 0.982 15.406 1 37.66 115 ARG A O 1
ATOM 931 N N . ASP A 1 116 ? 12.156 0.611 13.594 1 41.44 116 ASP A N 1
ATOM 932 C CA . ASP A 1 116 ? 11.133 1.31 14.367 1 41.44 116 ASP A CA 1
ATOM 933 C C . ASP A 1 116 ? 10.367 0.343 15.266 1 41.44 116 ASP A C 1
ATOM 935 O O . ASP A 1 116 ? 9.188 0.075 15.039 1 41.44 116 ASP A O 1
ATOM 939 N N . ARG A 1 117 ? 10.953 -0.693 15.586 1 41.75 117 ARG A N 1
ATOM 940 C CA . ARG A 1 117 ? 10.469 -1.589 16.625 1 41.75 117 ARG A CA 1
ATOM 941 C C . ARG A 1 117 ? 9.758 -0.811 17.734 1 41.75 117 ARG A C 1
ATOM 943 O O . ARG A 1 117 ? 9.039 -1.394 18.547 1 41.75 117 ARG A O 1
ATOM 950 N N . THR A 1 118 ? 10.492 0.298 18.062 1 39.84 118 THR A N 1
ATOM 951 C CA . THR A 1 118 ? 10.273 0.792 19.422 1 39.84 118 THR A CA 1
ATOM 952 C C . THR A 1 118 ? 8.867 1.367 19.562 1 39.84 118 THR A C 1
ATOM 954 O O . THR A 1 118 ? 8.664 2.367 20.25 1 39.84 118 THR A O 1
ATOM 957 N N . ILE A 1 119 ? 8.164 1.494 18.469 1 41.22 119 ILE A N 1
ATOM 958 C CA . ILE A 1 119 ? 7.066 2.215 19.094 1 41.22 119 ILE A CA 1
ATOM 959 C C . ILE A 1 119 ? 6.523 1.401 20.266 1 41.22 119 ILE A C 1
ATOM 961 O O . ILE A 1 119 ? 5.953 0.326 20.078 1 41.22 119 ILE A O 1
ATOM 965 N 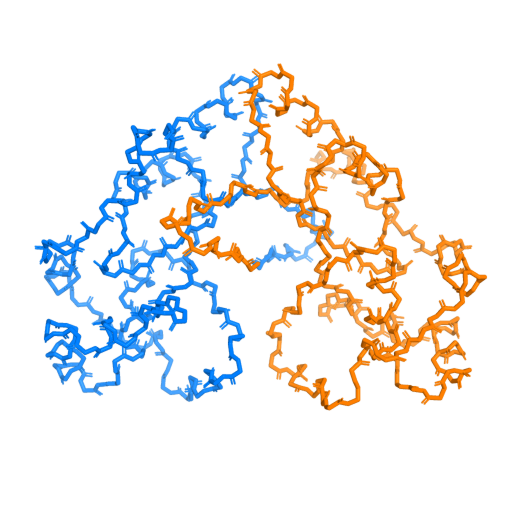N . SER A 1 120 ? 7.281 1.293 21.25 1 38.31 120 SER A N 1
ATOM 966 C CA . SER A 1 120 ? 6.945 0.871 22.594 1 38.31 120 SER A CA 1
ATOM 967 C C . SER A 1 120 ? 5.461 1.064 22.891 1 38.31 120 SER A C 1
ATOM 969 O O . SER A 1 120 ? 4.766 1.773 22.156 1 38.31 120 SER A O 1
ATOM 971 N N . ASN A 1 121 ? 5.074 0.785 24.156 1 41.16 121 ASN A N 1
ATOM 972 C CA . ASN A 1 121 ? 3.869 0.836 24.984 1 41.16 121 ASN A CA 1
ATOM 973 C C . ASN A 1 121 ? 3.123 2.154 24.797 1 41.16 121 ASN A C 1
ATOM 975 O O . ASN A 1 121 ? 1.927 2.24 25.078 1 41.16 121 ASN A O 1
ATOM 979 N N . PHE A 1 122 ? 3.879 3.375 24.922 1 50.47 122 PHE A N 1
ATOM 980 C CA . PHE A 1 122 ? 3.15 4.637 25 1 50.47 122 PHE A CA 1
ATOM 981 C C . PHE A 1 122 ? 2.604 5.02 23.625 1 50.47 122 PHE A C 1
ATOM 983 O O . PHE A 1 122 ? 3.352 5.086 22.656 1 50.47 122 PHE A O 1
ATOM 990 N N . SER A 1 123 ? 1.256 4.699 23.219 1 69.88 123 SER A N 1
ATOM 991 C CA . SER A 1 123 ? 0.445 4.664 22 1 69.88 123 SER A CA 1
ATOM 992 C C . SER A 1 123 ? 0.229 6.066 21.438 1 69.88 123 SER A C 1
ATOM 994 O O . SER A 1 123 ? -0.149 6.984 22.172 1 69.88 123 SER A O 1
ATOM 996 N N . ALA A 1 124 ? 0.997 6.426 20.438 1 77.31 124 ALA A N 1
ATOM 997 C CA . ALA A 1 124 ? 0.678 7.656 19.719 1 77.31 124 ALA A CA 1
ATOM 998 C C . ALA A 1 124 ? -0.802 8 19.859 1 77.31 124 ALA A C 1
ATOM 1000 O O . ALA A 1 124 ? -1.172 9.18 19.875 1 77.31 124 ALA A O 1
ATOM 1001 N N . LYS A 1 125 ? -1.501 7.016 20.141 1 78.5 125 LYS A N 1
ATOM 1002 C CA . LYS A 1 125 ? -2.949 7.195 20.188 1 78.5 125 LYS A CA 1
ATOM 1003 C C . LYS A 1 125 ? -3.379 7.91 21.469 1 78.5 125 LYS A C 1
ATOM 1005 O O . LYS A 1 125 ? -4.477 8.469 21.531 1 78.5 125 LYS A O 1
ATOM 1010 N N . ASP A 1 126 ? -2.523 7.957 22.469 1 84.94 126 ASP A N 1
ATOM 1011 C CA . ASP A 1 126 ? -2.867 8.562 23.75 1 84.94 126 ASP A CA 1
ATOM 1012 C C . ASP A 1 126 ? -2.492 10.039 23.781 1 84.94 126 ASP A C 1
ATOM 1014 O O . ASP A 1 126 ? -2.857 10.758 24.703 1 84.94 126 ASP A O 1
ATOM 1018 N N . ILE A 1 127 ? -1.8 10.43 22.875 1 90.19 127 ILE A N 1
ATOM 1019 C CA . ILE A 1 127 ? -1.371 11.82 22.797 1 90.19 127 ILE A CA 1
ATOM 1020 C C . ILE A 1 127 ? -2.402 12.641 22.031 1 90.19 127 ILE A C 1
ATOM 1022 O O . ILE A 1 127 ? -2.658 12.375 20.844 1 90.19 127 ILE A O 1
ATOM 1026 N N . HIS A 1 128 ? -2.99 13.602 22.734 1 92.44 128 HIS A N 1
ATOM 1027 C CA . HIS A 1 128 ? -3.922 14.516 22.078 1 92.44 128 HIS A CA 1
ATOM 1028 C C . HIS A 1 128 ? -3.26 15.859 21.781 1 92.44 128 HIS A C 1
ATOM 1030 O O . HIS A 1 128 ? -3.002 16.641 22.703 1 92.44 128 HIS A O 1
ATOM 1036 N N . VAL A 1 129 ? -2.977 16.016 20.594 1 95.56 129 VAL A N 1
ATOM 1037 C CA . VAL A 1 129 ? -2.328 17.25 20.156 1 95.56 129 VAL A CA 1
ATOM 1038 C C . VAL A 1 129 ? -3.375 18.344 19.953 1 95.56 129 VAL A C 1
ATOM 1040 O O . VAL A 1 129 ? -4.395 18.125 19.297 1 95.56 129 VAL A O 1
ATOM 1043 N N . SER A 1 130 ? -3.139 19.562 20.438 1 96.69 130 SER A N 1
ATOM 1044 C CA . SER A 1 130 ? -4.094 20.672 20.312 1 96.69 130 SER A CA 1
ATOM 1045 C C . SER A 1 130 ? -4.199 21.156 18.875 1 96.69 130 SER A C 1
ATOM 1047 O O . SER A 1 130 ? -3.248 21.031 18.109 1 96.69 130 SER A O 1
ATOM 1049 N N . ASP A 1 131 ? -5.336 21.781 18.594 1 96.06 131 ASP A N 1
ATOM 1050 C CA . ASP A 1 131 ? -5.555 22.344 17.266 1 96.06 131 ASP A CA 1
ATOM 1051 C C . ASP A 1 131 ? -4.492 23.375 16.922 1 96.06 131 ASP A C 1
ATOM 1053 O O . ASP A 1 131 ? -4.016 23.438 15.781 1 96.06 131 ASP A O 1
ATOM 1057 N N . ASP A 1 132 ? -4.18 24.125 17.844 1 97.38 132 ASP A N 1
ATOM 1058 C CA . ASP A 1 132 ? -3.178 25.172 17.625 1 97.38 132 ASP A CA 1
ATOM 1059 C C . ASP A 1 132 ? -1.83 24.562 17.25 1 97.38 132 ASP A C 1
ATOM 1061 O O . ASP A 1 132 ? -1.157 25.047 16.328 1 97.38 132 ASP A O 1
ATOM 1065 N N . ASP A 1 133 ? -1.481 23.516 17.938 1 97.56 133 ASP A N 1
ATOM 1066 C CA . ASP A 1 133 ? -0.18 22.906 17.703 1 97.56 133 ASP A CA 1
ATOM 1067 C C . ASP A 1 133 ? -0.177 22.125 16.391 1 97.56 133 ASP A C 1
ATOM 1069 O O . ASP A 1 133 ? 0.844 22.062 15.695 1 97.56 133 ASP A O 1
ATOM 1073 N N . ILE A 1 134 ? -1.327 21.562 16.062 1 96.75 134 ILE A N 1
ATOM 1074 C CA . ILE A 1 134 ? -1.478 20.938 14.758 1 96.75 134 ILE A CA 1
ATOM 1075 C C . ILE A 1 134 ? -1.27 21.969 13.656 1 96.75 134 ILE A C 1
ATOM 1077 O O . ILE A 1 134 ? -0.479 21.766 12.734 1 96.75 134 ILE A O 1
ATOM 1081 N N . GLU A 1 135 ? -1.891 23.062 13.781 1 96.5 135 GLU A N 1
ATOM 1082 C CA . GLU A 1 135 ? -1.828 24.125 12.773 1 96.5 135 GLU A CA 1
ATOM 1083 C C . GLU A 1 135 ? -0.422 24.703 12.672 1 96.5 135 GLU A C 1
ATOM 1085 O O . GLU A 1 135 ? 0.021 25.094 11.586 1 96.5 135 GLU A O 1
ATOM 1090 N N . ARG A 1 136 ? 0.228 24.75 13.758 1 96.69 136 ARG A N 1
ATOM 1091 C CA . ARG A 1 136 ? 1.595 25.266 13.766 1 96.69 136 ARG A CA 1
ATOM 1092 C C . ARG A 1 136 ? 2.475 24.484 12.789 1 96.69 136 ARG A C 1
ATOM 1094 O O . ARG A 1 136 ? 3.27 25.078 12.055 1 96.69 136 ARG A O 1
ATOM 1101 N N . LEU A 1 137 ? 2.352 23.219 12.75 1 96 137 LEU A N 1
ATOM 1102 C CA . LEU A 1 137 ? 3.189 22.406 11.883 1 96 137 LEU A CA 1
ATOM 1103 C C . LEU A 1 137 ? 2.662 22.422 10.445 1 96 137 LEU A C 1
ATOM 1105 O O . LEU A 1 137 ? 3.434 22.281 9.5 1 96 137 LEU A O 1
ATOM 1109 N N . TRP A 1 138 ? 1.38 22.656 10.281 1 93.62 138 TRP A N 1
ATOM 1110 C CA . TRP A 1 138 ? 0.822 22.828 8.945 1 93.62 138 TRP A CA 1
ATOM 1111 C C . TRP A 1 138 ? 1.391 24.078 8.273 1 93.62 138 TRP A C 1
ATOM 1113 O O . TRP A 1 138 ? 1.55 24.125 7.051 1 93.62 138 TRP A O 1
ATOM 1123 N N . ASN A 1 139 ? 1.687 25.062 9.086 1 93.81 139 ASN A N 1
ATOM 1124 C CA . ASN A 1 139 ? 2.068 26.375 8.57 1 93.81 139 ASN A CA 1
ATOM 1125 C C . ASN A 1 139 ? 3.521 26.703 8.891 1 93.81 139 ASN A C 1
ATOM 1127 O O . ASN A 1 139 ? 3.873 27.875 9.07 1 93.81 139 ASN A O 1
ATOM 1131 N N . ASN A 1 140 ? 4.336 25.734 8.961 1 92.31 140 ASN A N 1
ATOM 1132 C CA . ASN A 1 140 ? 5.691 25.984 9.445 1 92.31 140 ASN A CA 1
ATOM 1133 C C . ASN A 1 140 ? 6.617 26.422 8.312 1 92.31 140 ASN A C 1
ATOM 1135 O O . ASN A 1 140 ? 7.809 26.641 8.531 1 92.31 140 ASN A O 1
ATOM 1139 N N . GLY A 1 141 ? 6.133 26.594 7.035 1 91.06 141 GLY A N 1
ATOM 1140 C CA . GLY A 1 141 ? 6.879 27.125 5.906 1 91.06 141 GLY A CA 1
ATOM 1141 C C . GLY A 1 141 ? 7.891 26.141 5.344 1 91.06 141 GLY A C 1
ATOM 1142 O O 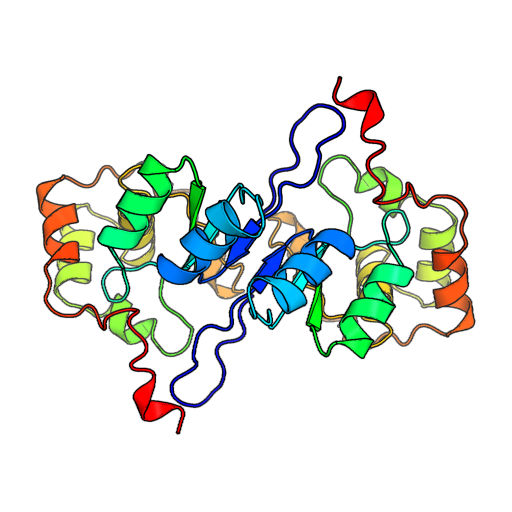. GLY A 1 141 ? 8.773 26.516 4.578 1 91.06 141 GLY A O 1
ATOM 1143 N N . LYS A 1 142 ? 7.805 24.922 5.73 1 90 142 LYS A N 1
ATOM 1144 C CA . LYS A 1 142 ? 8.836 23.953 5.348 1 90 142 LYS A CA 1
ATOM 1145 C C . LYS A 1 142 ? 8.281 22.906 4.387 1 90 142 LYS A C 1
ATOM 1147 O O . LYS A 1 142 ? 9.008 22.031 3.926 1 90 142 LYS A O 1
ATOM 1152 N N . CYS A 1 143 ? 7.027 23.062 4.195 1 85.25 143 CYS A N 1
ATOM 1153 C CA . CYS A 1 143 ? 6.379 22.047 3.375 1 85.25 143 CYS A CA 1
ATOM 1154 C C . CYS A 1 143 ? 6.77 22.188 1.91 1 85.25 143 CYS A C 1
ATOM 1156 O O . CYS A 1 143 ? 6.68 23.281 1.348 1 85.25 143 CYS A O 1
ATOM 1158 N N . HIS A 1 144 ? 7.621 21.328 1.51 1 68.31 144 HIS A N 1
ATOM 1159 C CA . HIS A 1 144 ? 7.91 21.25 0.082 1 68.31 144 HIS A CA 1
ATOM 1160 C C . HIS A 1 144 ? 6.75 20.609 -0.678 1 68.31 144 HIS A C 1
ATOM 1162 O O . HIS A 1 144 ? 6.164 19.625 -0.217 1 68.31 144 HIS A O 1
ATOM 1168 N N . LYS A 1 145 ? 5.918 21.562 -1.202 1 53.38 145 LYS A N 1
ATOM 1169 C CA . LYS A 1 145 ? 4.719 21.062 -1.866 1 53.38 145 LYS A CA 1
ATOM 1170 C C . LYS A 1 145 ? 4.961 19.672 -2.473 1 53.38 145 LYS A C 1
ATOM 1172 O O . LYS A 1 145 ? 6.039 19.406 -3.006 1 53.38 145 LYS A O 1
ATOM 1177 N N . ALA A 1 146 ? 4.328 18.75 -1.935 1 49.88 146 ALA A N 1
ATOM 1178 C CA . ALA A 1 146 ? 4.074 17.547 -2.721 1 49.88 146 ALA A CA 1
ATOM 1179 C C . ALA A 1 146 ? 3.906 17.875 -4.199 1 49.88 146 ALA A C 1
ATOM 1181 O O . ALA A 1 146 ? 3.648 17 -5.02 1 49.88 146 ALA A O 1
ATOM 1182 N N . CYS A 1 147 ? 3.818 19.141 -4.668 1 41.12 147 CYS A N 1
ATOM 1183 C CA . CYS A 1 147 ? 3.629 19.594 -6.043 1 41.12 147 CYS A CA 1
ATOM 1184 C C . CYS A 1 147 ? 4.891 19.391 -6.867 1 41.12 147 CYS A C 1
ATOM 1186 O O . CYS A 1 147 ? 5.938 19.969 -6.57 1 41.12 147 CYS A O 1
ATOM 1188 N N . TRP A 1 148 ? 5.09 18.344 -7.352 1 37.31 148 TRP A N 1
ATOM 1189 C CA . TRP A 1 148 ? 6.09 18.094 -8.383 1 37.31 148 TRP A CA 1
ATOM 1190 C C . TRP A 1 148 ? 6.027 19.156 -9.477 1 37.31 148 TRP A C 1
ATOM 1192 O O . TRP A 1 148 ? 4.945 19.469 -9.977 1 37.31 148 TRP A O 1
ATOM 1202 N N . ASP A 1 149 ? 6.766 20.156 -9.477 1 35.91 149 ASP A N 1
ATOM 1203 C CA . ASP A 1 149 ? 6.895 20.938 -10.695 1 35.91 149 ASP A CA 1
ATOM 1204 C C . ASP A 1 149 ? 7.207 20.047 -11.898 1 35.91 149 ASP A C 1
ATOM 1206 O O . ASP A 1 149 ? 8.234 19.359 -11.922 1 35.91 149 ASP A O 1
ATOM 1210 N N . PRO A 1 150 ? 6.336 19.812 -12.75 1 33.59 150 PRO A N 1
ATOM 1211 C CA . PRO A 1 150 ? 6.609 19.062 -13.984 1 33.59 150 PRO A CA 1
ATOM 1212 C C . PRO A 1 150 ? 7.852 19.578 -14.719 1 33.59 150 PRO A C 1
ATOM 1214 O O . PRO A 1 150 ? 8.352 18.906 -15.625 1 33.59 150 PRO A O 1
ATOM 1217 N N . ALA A 1 151 ? 8.148 2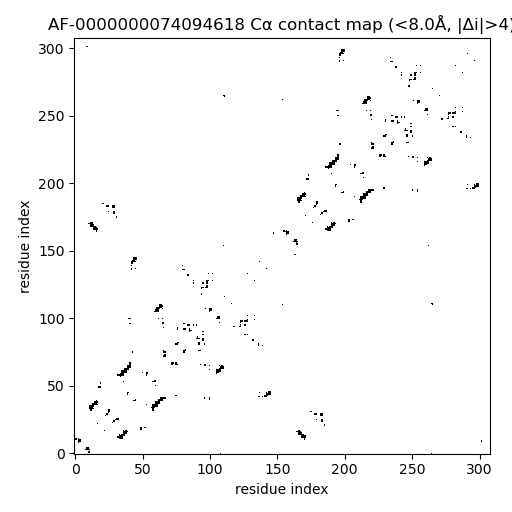0.859 -14.555 1 34.31 151 ALA A N 1
ATOM 1218 C CA . ALA A 1 151 ? 9.219 21.406 -15.383 1 34.31 151 ALA A CA 1
ATOM 1219 C C . ALA A 1 151 ? 10.531 20.672 -15.125 1 34.31 151 ALA A C 1
ATOM 1221 O O . ALA A 1 151 ? 11.484 20.781 -15.898 1 34.31 151 ALA A O 1
ATOM 1222 N N . ASP A 1 152 ? 10.695 20.172 -14.078 1 31.88 152 ASP A N 1
ATOM 1223 C CA . ASP A 1 152 ? 12.039 19.641 -13.867 1 31.88 152 ASP A CA 1
ATOM 1224 C C . ASP A 1 152 ? 12.164 18.234 -14.438 1 31.88 152 ASP A C 1
ATOM 1226 O O . ASP A 1 152 ? 13.227 17.609 -14.328 1 31.88 152 ASP A O 1
ATOM 1230 N N . VAL A 1 153 ? 11.188 17.516 -14.641 1 29.17 153 VAL A N 1
ATOM 1231 C CA . VAL A 1 153 ? 11.305 16.234 -15.312 1 29.17 153 VAL A CA 1
ATOM 1232 C C . VAL A 1 153 ? 11.539 16.453 -16.812 1 29.17 153 VAL A C 1
ATOM 1234 O O . VAL A 1 153 ? 11.547 15.484 -17.578 1 29.17 153 VAL A O 1
ATOM 1237 N N . ALA A 1 154 ? 11.969 17.656 -17.469 1 26.23 154 ALA A N 1
ATOM 1238 C CA . ALA A 1 154 ? 12.398 17.625 -18.859 1 26.23 154 ALA A CA 1
ATOM 1239 C C . ALA A 1 154 ? 13.828 17.094 -18.984 1 26.23 154 ALA A C 1
ATOM 1241 O O . ALA A 1 154 ? 14.711 17.516 -18.219 1 26.23 154 ALA A O 1
ATOM 1242 N N . MET B 1 1 ? 5.645 -0.256 -0.72 1 26.84 1 MET B N 1
ATOM 1243 C CA . MET B 1 1 ? 6.785 0.492 -0.192 1 26.84 1 MET B CA 1
ATOM 1244 C C . MET B 1 1 ? 7.406 1.372 -1.271 1 26.84 1 MET B C 1
ATOM 1246 O O . MET B 1 1 ? 7.883 0.868 -2.289 1 26.84 1 MET B O 1
ATOM 1250 N N . CYS B 1 2 ? 6.801 2.51 -1.545 1 31.44 2 CYS B N 1
ATOM 1251 C CA . CYS B 1 2 ? 7.16 3.307 -2.713 1 31.44 2 CYS B CA 1
ATOM 1252 C C . CYS B 1 2 ? 8.648 3.65 -2.701 1 31.44 2 CYS B C 1
ATOM 1254 O O . CYS B 1 2 ? 9.117 4.348 -1.804 1 31.44 2 CYS B O 1
ATOM 1256 N N . THR B 1 3 ? 9.383 2.68 -3.055 1 31.05 3 THR B N 1
ATOM 1257 C CA . THR B 1 3 ? 10.781 3.061 -3.221 1 31.05 3 THR B CA 1
ATOM 1258 C C . THR B 1 3 ? 10.898 4.332 -4.059 1 31.05 3 THR B C 1
ATOM 1260 O O . THR B 1 3 ? 10.43 4.375 -5.199 1 31.05 3 THR B O 1
ATOM 1263 N N . LEU B 1 4 ? 11.008 5.5 -3.309 1 34.25 4 LEU B N 1
ATOM 1264 C CA . LEU B 1 4 ? 11.414 6.793 -3.84 1 34.25 4 LEU B CA 1
ATOM 1265 C C . LEU B 1 4 ? 12.617 6.648 -4.762 1 34.25 4 LEU B C 1
ATOM 1267 O O . LEU B 1 4 ? 13.586 5.973 -4.418 1 34.25 4 LEU B O 1
ATOM 1271 N N . SER B 1 5 ? 12.422 6.918 -5.996 1 34.44 5 SER B N 1
ATOM 1272 C CA . SER B 1 5 ? 13.539 6.992 -6.938 1 34.44 5 SER B CA 1
ATOM 1273 C C . SER B 1 5 ? 14.656 7.879 -6.398 1 34.44 5 SER B C 1
ATOM 1275 O O . SER B 1 5 ? 14.422 8.758 -5.57 1 34.44 5 SER B O 1
ATOM 1277 N N . GLU B 1 6 ? 15.828 7.723 -6.617 1 35.12 6 GLU B N 1
ATOM 1278 C CA . GLU B 1 6 ? 17.094 8.383 -6.297 1 35.12 6 GLU B CA 1
ATOM 1279 C C . GLU B 1 6 ? 16.953 9.906 -6.367 1 35.12 6 GLU B C 1
ATOM 1281 O O . GLU B 1 6 ? 17.516 10.625 -5.539 1 35.12 6 GLU B O 1
ATOM 1286 N N . ASN B 1 7 ? 16.969 10.625 -7.512 1 32.72 7 ASN B N 1
ATOM 1287 C CA . ASN B 1 7 ? 17.078 12.008 -7.977 1 32.72 7 ASN B CA 1
ATOM 1288 C C . ASN B 1 7 ? 15.711 12.672 -8.102 1 32.72 7 ASN B C 1
ATOM 1290 O O . ASN B 1 7 ? 14.844 12.172 -8.82 1 32.72 7 ASN B O 1
ATOM 1294 N N . GLY B 1 8 ? 15.172 13.562 -7.039 1 38.22 8 GLY B N 1
ATOM 1295 C CA . GLY B 1 8 ? 13.938 14.312 -6.867 1 38.22 8 GLY B CA 1
ATOM 1296 C C . GLY B 1 8 ? 12.695 13.453 -6.996 1 38.22 8 GLY B C 1
ATOM 1297 O O . GLY B 1 8 ? 12.086 13.391 -8.062 1 38.22 8 GLY B O 1
ATOM 1298 N N . GLU B 1 9 ? 12.469 12.289 -6.445 1 40.28 9 GLU B N 1
ATOM 1299 C CA . GLU B 1 9 ? 11.891 10.969 -6.688 1 40.28 9 GLU B CA 1
ATOM 1300 C C . GLU B 1 9 ? 10.367 11.031 -6.707 1 40.28 9 GLU B C 1
ATOM 1302 O O . GLU B 1 9 ? 9.742 11.414 -5.715 1 40.28 9 GLU B O 1
ATOM 1307 N N . LEU B 1 10 ? 9.711 11.5 -7.789 1 46.19 10 LEU B N 1
ATOM 1308 C CA . LEU B 1 10 ? 8.289 11.43 -8.109 1 46.19 10 LEU B CA 1
ATOM 1309 C C . LEU B 1 10 ? 7.676 10.141 -7.582 1 46.19 10 LEU B C 1
ATOM 1311 O O . LEU B 1 10 ? 8.125 9.047 -7.934 1 46.19 10 LEU B O 1
ATOM 1315 N N . LYS B 1 11 ? 7.086 10.281 -6.41 1 61.56 11 LYS B N 1
ATOM 1316 C CA . LYS B 1 11 ? 6.383 9.109 -5.895 1 61.56 11 LYS B CA 1
ATOM 1317 C C . LYS B 1 11 ? 5.52 8.469 -6.977 1 61.56 11 LYS B C 1
ATOM 1319 O O . LYS B 1 11 ? 4.758 9.156 -7.66 1 61.56 11 LYS B O 1
ATOM 1324 N N . ALA B 1 12 ? 5.965 7.406 -7.52 1 78.88 12 ALA B N 1
ATOM 1325 C CA . ALA B 1 12 ? 5.234 6.676 -8.555 1 78.88 12 ALA B CA 1
ATOM 1326 C C . ALA B 1 12 ? 3.812 6.359 -8.102 1 78.88 12 ALA B C 1
ATOM 1328 O O . ALA B 1 12 ? 3.57 6.113 -6.918 1 78.88 12 ALA B O 1
ATOM 1329 N N . ILE B 1 13 ? 2.924 6.641 -9.031 1 89.5 13 ILE B N 1
ATOM 1330 C CA . ILE B 1 13 ? 1.531 6.285 -8.789 1 89.5 13 ILE B CA 1
ATOM 1331 C C . ILE B 1 13 ? 1.396 4.766 -8.695 1 89.5 13 ILE B C 1
ATOM 1333 O O . ILE B 1 13 ? 2.016 4.035 -9.477 1 89.5 13 ILE B O 1
ATOM 1337 N N . GLY B 1 14 ? 0.664 4.359 -7.684 1 93 14 GLY B N 1
ATOM 1338 C CA . GLY B 1 14 ? 0.408 2.939 -7.508 1 93 14 GLY B CA 1
ATOM 1339 C C . GLY B 1 14 ? -1.064 2.615 -7.332 1 93 14 GLY B C 1
ATOM 1340 O O . GLY B 1 14 ? -1.88 3.512 -7.109 1 93 14 GLY B O 1
ATOM 1341 N N . VAL B 1 15 ? -1.397 1.363 -7.527 1 93.81 15 VAL B N 1
ATOM 1342 C CA . VAL B 1 15 ? -2.752 0.886 -7.27 1 93.81 15 VAL B CA 1
ATOM 1343 C C . VAL B 1 15 ? -2.697 -0.421 -6.48 1 93.81 15 VAL B C 1
ATOM 1345 O O . VAL B 1 15 ? -1.644 -1.054 -6.391 1 93.81 15 VAL B O 1
ATOM 1348 N N . SER B 1 16 ? -3.836 -0.741 -5.879 1 91.38 16 SER B N 1
ATOM 1349 C CA . SER B 1 16 ? -3.943 -2.018 -5.18 1 91.38 16 SER B CA 1
ATOM 1350 C C . SER B 1 16 ? -5.242 -2.732 -5.531 1 91.38 16 SER B C 1
ATOM 1352 O O . SER B 1 16 ? -6.285 -2.094 -5.695 1 91.38 16 SER B O 1
ATOM 1354 N N . ASN B 1 17 ? -5.078 -4.027 -5.816 1 91.88 17 ASN B N 1
ATOM 1355 C CA . ASN B 1 17 ? -6.184 -4.945 -6.059 1 91.88 17 ASN B CA 1
ATOM 1356 C C . ASN B 1 17 ? -6.957 -4.574 -7.32 1 91.88 17 ASN B C 1
ATOM 1358 O O . ASN B 1 17 ? -8.172 -4.754 -7.383 1 91.88 17 ASN B O 1
ATOM 1362 N N . TYR B 1 18 ? -6.277 -4.004 -8.227 1 92.62 18 TYR B N 1
ATOM 1363 C CA . TYR B 1 18 ? -6.902 -3.732 -9.516 1 92.62 18 TYR B CA 1
ATOM 1364 C C . TYR B 1 18 ? -6.898 -4.98 -10.398 1 92.62 18 TYR B C 1
ATOM 1366 O O . TYR B 1 18 ? -5.859 -5.617 -10.578 1 92.62 18 TYR B O 1
ATOM 1374 N N . GLU B 1 19 ? -8.078 -5.305 -10.867 1 93.5 19 GLU B N 1
ATOM 1375 C CA . GLU B 1 19 ? -8.203 -6.363 -11.867 1 93.5 19 GLU B CA 1
ATOM 1376 C C . GLU B 1 19 ? -7.875 -5.844 -13.266 1 93.5 19 GLU B C 1
ATOM 1378 O O . GLU B 1 19 ? -7.691 -4.637 -13.453 1 93.5 19 GLU B O 1
ATOM 1383 N N . ILE B 1 20 ? -7.832 -6.789 -14.172 1 95.44 20 ILE B N 1
ATOM 1384 C CA . ILE B 1 20 ? -7.457 -6.43 -15.539 1 95.44 20 ILE B CA 1
ATOM 1385 C C . ILE B 1 20 ? -8.422 -5.375 -16.078 1 95.44 20 ILE B C 1
ATOM 1387 O O . ILE B 1 20 ? -7.996 -4.402 -16.703 1 95.44 20 ILE B O 1
ATOM 1391 N N . LYS B 1 21 ? -9.664 -5.508 -15.812 1 92.25 21 LYS B N 1
ATOM 1392 C CA . LYS B 1 21 ? -10.656 -4.559 -16.312 1 92.25 21 LYS B CA 1
ATOM 1393 C C . LYS B 1 21 ? -10.391 -3.156 -15.773 1 92.25 21 LYS B C 1
ATOM 1395 O O . LYS B 1 21 ? -10.547 -2.168 -16.5 1 92.25 21 LYS B O 1
ATOM 1400 N N . HIS B 1 22 ? -10.031 -3.035 -14.547 1 93.25 22 HIS B N 1
ATOM 1401 C CA . HIS B 1 22 ? -9.719 -1.742 -13.945 1 93.25 22 HIS B CA 1
ATOM 1402 C C . HIS B 1 22 ? -8.469 -1.136 -14.57 1 93.25 22 HIS B C 1
ATOM 1404 O O . HIS B 1 22 ? -8.43 0.06 -14.867 1 93.25 22 HIS B O 1
ATOM 1410 N N . LEU B 1 23 ? -7.488 -1.97 -14.75 1 95.25 23 LEU B N 1
ATOM 1411 C CA . LEU B 1 23 ? -6.23 -1.511 -15.328 1 95.25 23 LEU B CA 1
ATOM 1412 C C . LEU B 1 23 ? -6.434 -1.029 -16.766 1 95.25 23 LEU B C 1
ATOM 1414 O O . LEU B 1 23 ? -5.855 -0.019 -17.172 1 95.25 23 LEU B O 1
ATOM 1418 N N . ASP B 1 24 ? -7.23 -1.752 -17.438 1 93.44 24 ASP B N 1
ATOM 1419 C CA . ASP B 1 24 ? -7.547 -1.342 -18.797 1 93.44 24 ASP B CA 1
ATOM 1420 C C . ASP B 1 24 ? -8.18 0.046 -18.828 1 93.44 24 ASP B C 1
ATOM 1422 O O . ASP B 1 24 ? -7.828 0.882 -19.656 1 93.44 24 ASP B O 1
ATOM 1426 N N . GLN B 1 25 ? -9.055 0.234 -17.953 1 90.25 25 GLN B N 1
ATOM 1427 C CA . GLN B 1 25 ? -9.711 1.536 -17.859 1 90.25 25 GLN B CA 1
ATOM 1428 C C . GLN B 1 25 ? -8.711 2.635 -17.531 1 90.25 25 GLN B C 1
ATOM 1430 O O . GLN B 1 25 ? -8.75 3.723 -18.109 1 90.25 25 GLN B O 1
ATOM 1435 N N . LEU B 1 26 ? -7.863 2.371 -16.672 1 91.38 26 LEU B N 1
ATOM 1436 C CA . LEU B 1 26 ? -6.844 3.33 -16.266 1 91.38 26 LEU B CA 1
ATOM 1437 C C . LEU B 1 26 ? -5.938 3.701 -17.438 1 91.38 26 LEU B C 1
ATOM 1439 O O . LEU B 1 26 ? -5.68 4.883 -17.672 1 91.38 26 LEU B O 1
ATOM 1443 N N . LEU B 1 27 ? -5.504 2.713 -18.094 1 92.31 27 LEU B N 1
ATOM 1444 C CA . LEU B 1 27 ? -4.527 2.895 -19.156 1 92.31 27 LEU B CA 1
ATOM 1445 C C . LEU B 1 27 ? -5.176 3.535 -20.391 1 92.31 27 LEU B C 1
ATOM 1447 O O . LEU B 1 27 ? -4.609 4.457 -20.984 1 92.31 27 LEU B O 1
ATOM 1451 N N . ASP B 1 28 ? -6.316 3.104 -20.672 1 88.38 28 ASP B N 1
ATOM 1452 C CA . ASP B 1 28 ? -6.91 3.475 -21.953 1 88.38 28 ASP B CA 1
ATOM 1453 C C . ASP B 1 28 ? -7.773 4.727 -21.812 1 88.38 28 ASP B C 1
ATOM 1455 O O . ASP B 1 28 ? -7.797 5.574 -22.703 1 88.38 28 ASP B O 1
ATOM 1459 N N . HIS B 1 29 ? -8.43 4.883 -20.734 1 83.31 29 HIS B N 1
ATOM 1460 C CA . HIS B 1 29 ? -9.375 5.98 -20.578 1 83.31 29 HIS B CA 1
ATOM 1461 C C . HIS B 1 29 ? -8.773 7.129 -19.781 1 83.31 29 HIS B C 1
ATOM 1463 O O . HIS B 1 29 ? -8.961 8.297 -20.141 1 83.31 29 HIS B O 1
ATOM 1469 N N . CYS B 1 30 ? -8.023 6.812 -18.812 1 83.81 30 CYS B N 1
ATOM 1470 C CA . CYS B 1 30 ? -7.5 7.859 -17.938 1 83.81 30 CYS B CA 1
ATOM 1471 C C . CYS B 1 30 ? -6.074 8.234 -18.328 1 83.81 30 CYS B C 1
ATOM 1473 O O . CYS B 1 30 ? -5.562 9.273 -17.906 1 83.81 30 CYS B O 1
ATOM 1475 N N . LYS B 1 31 ? -5.422 7.387 -19.062 1 86.69 31 LYS B N 1
ATOM 1476 C CA . LYS B 1 31 ? -4.031 7.582 -19.469 1 86.69 31 LYS B CA 1
ATOM 1477 C C . LYS B 1 31 ? -3.111 7.68 -18.266 1 86.69 31 LYS B C 1
ATOM 1479 O O . LYS B 1 31 ? -2.219 8.531 -18.219 1 86.69 31 LYS B O 1
ATOM 1484 N N . ILE B 1 32 ? -3.486 6.926 -17.297 1 88 32 ILE B N 1
ATOM 1485 C CA . ILE B 1 32 ? -2.637 6.777 -16.109 1 88 32 ILE B CA 1
ATOM 1486 C C . ILE B 1 32 ? -1.949 5.414 -16.141 1 88 32 ILE B C 1
ATOM 1488 O O . ILE B 1 32 ? -2.604 4.387 -16.344 1 88 32 ILE B O 1
ATOM 1492 N N . HIS B 1 33 ? -0.654 5.461 -16.062 1 92.56 33 HIS B N 1
ATOM 1493 C CA . HIS B 1 33 ? 0.141 4.238 -16.047 1 92.56 33 HIS B CA 1
ATOM 1494 C C . HIS B 1 33 ? 0.719 3.982 -14.648 1 92.56 33 HIS B C 1
ATOM 1496 O O . HIS B 1 33 ? 1.754 4.551 -14.289 1 92.56 33 HIS B O 1
ATOM 1502 N N . PRO B 1 34 ? 0.021 3.16 -13.898 1 94.06 34 PRO B N 1
ATOM 1503 C CA . PRO B 1 34 ? 0.576 2.902 -12.57 1 94.06 34 PRO B CA 1
ATOM 1504 C C . PRO B 1 34 ? 1.915 2.17 -12.617 1 94.06 34 PRO B C 1
ATOM 1506 O O . PRO B 1 34 ? 2.119 1.309 -13.477 1 94.06 34 PRO B O 1
ATOM 1509 N N . ALA B 1 35 ? 2.74 2.527 -11.695 1 93.44 35 ALA B N 1
ATOM 1510 C CA . ALA B 1 35 ? 4.047 1.878 -11.609 1 93.44 35 ALA B CA 1
ATOM 1511 C C . ALA B 1 35 ? 3.932 0.5 -10.969 1 93.44 35 ALA B C 1
ATOM 1513 O O . ALA B 1 35 ? 4.719 -0.4 -11.266 1 93.44 35 ALA B O 1
ATOM 1514 N N . VAL B 1 36 ? 2.947 0.345 -10.102 1 93 36 VAL B N 1
ATOM 1515 C CA . VAL B 1 36 ? 2.852 -0.888 -9.328 1 93 36 VAL B CA 1
ATOM 1516 C C . VAL B 1 36 ? 1.384 -1.25 -9.109 1 93 36 VAL B C 1
ATOM 1518 O O . VAL B 1 36 ? 0.532 -0.367 -8.984 1 93 36 VAL B O 1
ATOM 1521 N N . ASN B 1 37 ? 1.015 -2.482 -9.078 1 93.88 37 ASN B N 1
ATOM 1522 C CA . ASN B 1 37 ? -0.229 -3.066 -8.586 1 93.88 37 ASN B CA 1
ATOM 1523 C C . ASN B 1 37 ? 0.024 -4.039 -7.438 1 93.88 37 ASN B C 1
ATOM 1525 O O . ASN B 1 37 ? 0.63 -5.094 -7.633 1 93.88 37 ASN B O 1
ATOM 1529 N N . GLN B 1 38 ? -0.362 -3.596 -6.277 1 90.81 38 GLN B N 1
ATOM 1530 C CA . GLN B 1 38 ? -0.217 -4.441 -5.094 1 90.81 38 GLN B CA 1
ATOM 1531 C C . GLN B 1 38 ? -1.406 -5.387 -4.945 1 90.81 38 GLN B C 1
ATOM 1533 O O . GLN B 1 38 ? -2.555 -4.941 -4.879 1 90.81 38 GLN B O 1
ATOM 1538 N N . VAL B 1 39 ? -1.111 -6.672 -4.82 1 90.62 39 VAL B N 1
ATOM 1539 C CA . VAL B 1 39 ? -2.18 -7.668 -4.82 1 90.62 39 VAL B CA 1
ATOM 1540 C C . VAL B 1 39 ? -1.857 -8.773 -3.818 1 90.62 39 VAL B C 1
ATOM 1542 O O . VAL B 1 39 ? -0.705 -9.195 -3.697 1 90.62 39 VAL B O 1
ATOM 1545 N N . GLU B 1 40 ? -2.881 -9.227 -3.096 1 88.56 40 GLU B N 1
ATOM 1546 C CA . GLU B 1 40 ? -2.68 -10.43 -2.291 1 88.56 40 GLU B CA 1
ATOM 1547 C C . GLU B 1 40 ? -2.242 -11.609 -3.154 1 88.56 40 GLU B C 1
ATOM 1549 O O . GLU B 1 40 ? -2.797 -11.836 -4.234 1 88.56 40 GLU B O 1
ATOM 1554 N N . PHE B 1 41 ? -1.161 -12.328 -2.625 1 90.38 41 PHE B N 1
ATOM 1555 C CA . PHE B 1 41 ? -0.593 -13.367 -3.473 1 90.38 41 PHE B CA 1
ATOM 1556 C C . PHE B 1 41 ? 0.002 -14.484 -2.627 1 90.38 41 PHE B C 1
ATOM 1558 O O . PHE B 1 41 ? 1.012 -14.289 -1.947 1 90.38 41 PHE B O 1
ATOM 1565 N N . HIS B 1 42 ? -0.606 -15.633 -2.732 1 92.19 42 HIS B N 1
ATOM 1566 C CA . HIS B 1 42 ? -0.138 -16.875 -2.145 1 92.19 42 HIS B CA 1
ATOM 1567 C C . HIS B 1 42 ? -0.769 -18.094 -2.836 1 92.19 42 HIS B C 1
ATOM 1569 O O . HIS B 1 42 ? -1.647 -17.922 -3.688 1 92.19 42 HIS B O 1
ATOM 1575 N N . PRO B 1 43 ? -0.356 -19.234 -2.492 1 94.69 43 PRO B N 1
ATOM 1576 C CA . PRO B 1 43 ? -0.764 -20.422 -3.262 1 94.69 43 PRO B CA 1
ATOM 1577 C C . PRO B 1 43 ? -2.277 -20.625 -3.266 1 94.69 43 PRO B C 1
ATOM 1579 O O . PRO B 1 43 ? -2.812 -21.266 -4.172 1 94.69 43 PRO B O 1
ATOM 1582 N N . HIS B 1 44 ? -2.967 -20.125 -2.275 1 93.88 44 HIS B N 1
ATOM 1583 C CA . HIS B 1 44 ? -4.414 -20.281 -2.219 1 93.88 44 HIS B CA 1
ATOM 1584 C C . HIS B 1 44 ? -5.129 -19.062 -2.768 1 93.88 44 HIS B C 1
ATOM 1586 O O . HIS B 1 44 ? -6.363 -19 -2.768 1 93.88 44 HIS B O 1
ATOM 1592 N N . PHE B 1 45 ? -4.34 -18.078 -3.217 1 91 45 PHE B N 1
ATOM 1593 C CA . PHE B 1 45 ? -4.887 -16.859 -3.793 1 91 45 PHE B CA 1
ATOM 1594 C C . PHE B 1 45 ? -3.92 -16.25 -4.809 1 91 45 PHE B C 1
ATOM 1596 O O . PHE B 1 45 ? -2.914 -15.648 -4.434 1 91 45 PHE B O 1
ATOM 1603 N N . HIS B 1 46 ? -4.242 -16.438 -6.055 1 92.25 46 HIS B N 1
ATOM 1604 C CA . HIS B 1 46 ? -3.396 -15.93 -7.129 1 92.25 46 HIS B CA 1
ATOM 1605 C C . HIS B 1 46 ? -4.172 -15.828 -8.438 1 92.25 46 HIS B C 1
ATOM 1607 O O . HIS B 1 46 ? -5.199 -16.484 -8.602 1 92.25 46 HIS B O 1
ATOM 1613 N N . ASP B 1 47 ? -3.684 -15.008 -9.266 1 91.44 47 ASP B N 1
ATOM 1614 C CA . ASP B 1 47 ? -4.246 -14.789 -10.594 1 91.44 47 ASP B CA 1
ATOM 1615 C C . ASP B 1 47 ? -3.146 -14.711 -11.656 1 91.44 47 ASP B C 1
ATOM 1617 O O . ASP B 1 47 ? -2.547 -13.648 -11.852 1 91.44 47 ASP B O 1
ATOM 1621 N N . ARG B 1 48 ? -2.959 -15.797 -12.336 1 91.75 48 ARG B N 1
ATOM 1622 C CA . ARG B 1 48 ? -1.889 -15.891 -13.328 1 91.75 48 ARG B CA 1
ATOM 1623 C C . ARG B 1 48 ? -2.109 -14.914 -14.469 1 91.75 48 ARG B C 1
ATOM 1625 O O . ARG B 1 48 ? -1.155 -14.328 -14.984 1 91.75 48 ARG B O 1
ATOM 1632 N N . GLU B 1 49 ? -3.287 -14.836 -14.898 1 94.25 49 GLU B N 1
ATOM 1633 C CA . GLU B 1 49 ? -3.598 -13.93 -16 1 94.25 49 GLU B CA 1
ATOM 1634 C C . GLU B 1 49 ? -3.275 -12.484 -15.633 1 94.25 49 GLU B C 1
ATOM 1636 O O . GLU B 1 49 ? -2.76 -11.727 -16.453 1 94.25 49 GLU B O 1
ATOM 1641 N N . LEU B 1 50 ? -3.596 -12.062 -14.461 1 95.06 50 LEU B N 1
ATOM 1642 C CA . LEU B 1 50 ? -3.289 -10.711 -14 1 95.06 50 LEU B CA 1
ATOM 1643 C C . LEU B 1 50 ? -1.783 -10.484 -13.945 1 95.06 50 LEU B C 1
ATOM 1645 O O . LEU B 1 50 ? -1.299 -9.422 -14.336 1 95.06 50 LEU B O 1
ATOM 1649 N N . LEU B 1 51 ? -1.072 -11.477 -13.453 1 94.75 51 LEU B N 1
ATOM 1650 C CA . LEU B 1 51 ? 0.384 -11.391 -13.406 1 94.75 51 LEU B CA 1
ATOM 1651 C C . LEU B 1 51 ? 0.958 -11.172 -14.805 1 94.75 51 LEU B C 1
ATOM 1653 O O . LEU B 1 51 ? 1.798 -10.289 -15 1 94.75 51 LEU B O 1
ATOM 1657 N N . ASP B 1 52 ? 0.559 -11.961 -15.688 1 95.44 52 ASP B N 1
ATOM 1658 C CA . ASP B 1 52 ? 1.03 -11.852 -17.062 1 95.44 52 ASP B CA 1
ATOM 1659 C C . ASP B 1 52 ? 0.671 -10.492 -17.672 1 95.44 52 ASP B C 1
ATOM 1661 O O . ASP B 1 52 ? 1.48 -9.891 -18.375 1 95.44 52 ASP B O 1
ATOM 1665 N N . TYR B 1 53 ? -0.549 -10.062 -17.422 1 96.62 53 TYR B N 1
ATOM 1666 C CA . TYR B 1 53 ? -0.994 -8.766 -17.906 1 96.62 53 TYR B CA 1
ATOM 1667 C C . TYR B 1 53 ? -0.09 -7.648 -17.406 1 96.62 53 TYR B C 1
ATOM 1669 O O . TYR B 1 53 ? 0.331 -6.781 -18.172 1 96.62 53 TYR B O 1
ATOM 1677 N N . CYS B 1 54 ? 0.198 -7.617 -16.141 1 96.62 54 CYS B N 1
ATOM 1678 C CA . CYS B 1 54 ? 1.072 -6.613 -15.547 1 96.62 54 CYS B CA 1
ATOM 1679 C C . CYS B 1 54 ? 2.445 -6.625 -16.203 1 96.62 54 CYS B C 1
ATOM 1681 O O . CYS B 1 54 ? 3.004 -5.57 -16.5 1 96.62 54 CYS B O 1
ATOM 1683 N N . ARG B 1 55 ? 2.955 -7.773 -16.422 1 95.56 55 ARG B N 1
ATOM 1684 C CA . ARG B 1 55 ? 4.25 -7.902 -17.078 1 95.56 55 ARG B CA 1
ATOM 1685 C C . ARG B 1 55 ? 4.215 -7.305 -18.484 1 95.56 55 ARG B C 1
ATOM 1687 O O . ARG B 1 55 ? 5.102 -6.535 -18.859 1 95.56 55 ARG B O 1
ATOM 1694 N N . GLU B 1 56 ? 3.262 -7.633 -19.203 1 96.81 56 GLU B N 1
ATOM 1695 C CA . GLU B 1 56 ? 3.113 -7.16 -20.578 1 96.81 56 GLU B CA 1
ATOM 1696 C C . GLU B 1 56 ? 3.004 -5.637 -20.625 1 96.81 56 GLU B C 1
ATOM 1698 O O . GLU B 1 56 ? 3.5 -5.004 -21.562 1 96.81 56 GLU B O 1
ATOM 1703 N N . LYS B 1 57 ? 2.361 -5.047 -19.641 1 97 57 LYS B N 1
ATOM 1704 C CA . LYS B 1 57 ? 2.104 -3.609 -19.625 1 97 57 LYS B CA 1
ATOM 1705 C C . LYS B 1 57 ? 3.172 -2.865 -18.828 1 97 57 LYS B C 1
ATOM 1707 O O . LYS B 1 57 ? 3.068 -1.654 -18.625 1 97 57 LYS B O 1
ATOM 1712 N N . ASP B 1 58 ? 4.113 -3.582 -18.297 1 95.56 58 ASP B N 1
ATOM 1713 C CA . ASP B 1 58 ? 5.219 -3.021 -17.531 1 95.56 58 ASP B CA 1
ATOM 1714 C C . ASP B 1 58 ? 4.719 -2.385 -16.234 1 95.56 58 ASP B C 1
ATOM 1716 O O . ASP B 1 58 ? 5.125 -1.277 -15.883 1 95.56 58 ASP B O 1
ATOM 1720 N N . ILE B 1 59 ? 3.74 -2.945 -15.711 1 94.44 59 ILE B N 1
ATOM 1721 C CA . ILE B 1 59 ? 3.291 -2.639 -14.352 1 94.44 59 ILE B CA 1
ATOM 1722 C C . ILE B 1 59 ? 3.918 -3.621 -13.367 1 94.44 59 ILE B C 1
ATOM 1724 O O . ILE B 1 59 ? 3.783 -4.836 -13.523 1 94.44 59 ILE B O 1
ATOM 1728 N N . HIS B 1 60 ? 4.609 -3.129 -12.398 1 94 60 HIS B N 1
ATOM 1729 C CA . HIS B 1 60 ? 5.246 -4.008 -11.43 1 94 60 HIS B CA 1
ATOM 1730 C C . HIS B 1 60 ? 4.215 -4.68 -10.531 1 94 60 HIS B C 1
ATOM 1732 O O . HIS B 1 60 ? 3.459 -4 -9.828 1 94 60 HIS B O 1
ATOM 1738 N N . PHE B 1 61 ? 4.164 -5.961 -10.578 1 93.38 61 PHE B N 1
ATOM 1739 C CA . PHE B 1 61 ? 3.305 -6.734 -9.688 1 93.38 61 PHE B CA 1
ATOM 1740 C C . PHE B 1 61 ? 3.98 -6.953 -8.344 1 93.38 61 PHE B C 1
ATOM 1742 O O . PHE B 1 61 ? 5.051 -7.559 -8.273 1 93.38 61 PHE B O 1
ATOM 1749 N N . GLN B 1 62 ? 3.301 -6.492 -7.332 1 90.75 62 GLN B N 1
ATOM 1750 C CA . GLN B 1 62 ? 3.855 -6.633 -5.992 1 90.75 62 GLN B CA 1
ATOM 1751 C C . GLN B 1 62 ? 2.906 -7.41 -5.082 1 90.75 62 GLN B C 1
ATOM 1753 O O . GLN B 1 62 ? 1.729 -7.062 -4.961 1 90.75 62 GLN B O 1
ATOM 1758 N N . ALA B 1 63 ? 3.426 -8.383 -4.465 1 89.19 63 ALA B N 1
ATOM 1759 C CA . ALA B 1 63 ? 2.623 -9.258 -3.619 1 89.19 63 ALA B CA 1
ATOM 1760 C C . ALA B 1 63 ? 2.561 -8.734 -2.188 1 89.19 63 ALA B C 1
ATOM 1762 O O . ALA B 1 63 ? 3.562 -8.258 -1.65 1 89.19 63 ALA B O 1
ATOM 1763 N N . TYR B 1 64 ? 1.369 -8.844 -1.653 1 84.19 64 TYR B N 1
ATOM 1764 C CA . TYR B 1 64 ? 1.234 -8.672 -0.211 1 84.19 64 TYR B CA 1
ATOM 1765 C C . TYR B 1 64 ? 0.45 -9.828 0.403 1 84.19 64 TYR B C 1
ATOM 1767 O O . TYR B 1 64 ? -0.178 -10.609 -0.314 1 84.19 64 TYR B O 1
ATOM 1775 N N . SER B 1 65 ? 0.655 -9.984 1.759 1 84.19 65 SER B N 1
ATOM 1776 C CA . SER B 1 65 ? -0.023 -11.039 2.506 1 84.19 65 SER B CA 1
ATOM 1777 C C . SER B 1 65 ? 0.308 -12.414 1.941 1 84.19 65 SER B C 1
ATOM 1779 O O . SER B 1 65 ? -0.584 -13.242 1.754 1 84.19 65 SER B O 1
ATOM 1781 N N . SER B 1 66 ? 1.526 -12.562 1.621 1 90.25 66 SER B N 1
ATOM 1782 C CA . SER B 1 66 ? 1.982 -13.805 1.001 1 90.25 66 SER B CA 1
ATOM 1783 C C . SER B 1 66 ? 2 -14.953 2.006 1 90.25 66 SER B C 1
ATOM 1785 O O . SER B 1 66 ? 2.127 -16.125 1.622 1 90.25 66 SER B O 1
ATOM 1787 N N . LEU B 1 67 ? 1.789 -14.727 3.236 1 87.75 67 LEU B N 1
ATOM 1788 C CA . LEU B 1 67 ? 1.714 -15.742 4.281 1 87.75 67 LEU B CA 1
ATOM 1789 C C . LEU B 1 67 ? 0.269 -15.977 4.703 1 87.75 67 LEU B C 1
ATOM 1791 O O . LEU B 1 67 ? 0.011 -16.703 5.668 1 87.75 67 LEU B O 1
ATOM 1795 N N . GLY B 1 68 ? -0.545 -15.336 4.047 1 84.75 68 GLY B N 1
ATOM 1796 C CA . GLY B 1 68 ? -1.948 -15.414 4.418 1 84.75 68 GLY B CA 1
ATOM 1797 C C . GLY B 1 68 ? -2.365 -14.336 5.406 1 84.75 68 GLY B C 1
ATOM 1798 O O . GLY B 1 68 ? -1.58 -13.945 6.27 1 84.75 68 GLY B O 1
ATOM 1799 N N . GLY B 1 69 ? -3.574 -13.867 5.234 1 76.12 69 GLY B N 1
ATOM 1800 C CA . GLY B 1 69 ? -4.113 -12.961 6.234 1 76.12 69 GLY B CA 1
ATOM 1801 C C . GLY B 1 69 ? -4.258 -13.602 7.605 1 76.12 69 GLY B C 1
ATOM 1802 O O . GLY B 1 69 ? -4.078 -14.812 7.75 1 76.12 69 GLY B O 1
ATOM 1803 N N . PRO B 1 70 ? -4.609 -12.766 8.586 1 74.62 70 PRO B N 1
ATOM 1804 C CA . PRO B 1 70 ? -4.695 -13.266 9.961 1 74.62 70 PRO B CA 1
ATOM 1805 C C . PRO B 1 70 ? -5.637 -14.461 10.094 1 74.62 70 PRO B C 1
ATOM 1807 O O . PRO B 1 70 ? -5.348 -15.391 10.844 1 74.62 70 PRO B O 1
ATOM 1810 N N . GLU B 1 71 ? -6.645 -14.492 9.383 1 77.69 71 GLU B N 1
ATOM 1811 C CA . GLU B 1 71 ? -7.645 -15.539 9.547 1 77.69 71 GLU B CA 1
ATOM 1812 C C . GLU B 1 71 ? -7.34 -16.734 8.656 1 77.69 71 GLU B C 1
ATOM 1814 O O . GLU B 1 71 ? -7.91 -17.812 8.844 1 77.69 71 GLU B O 1
ATOM 1819 N N . TYR B 1 72 ? -6.422 -16.562 7.773 1 83.62 72 TYR B N 1
ATOM 1820 C CA . TYR B 1 72 ? -6.215 -17.625 6.785 1 83.62 72 TYR B CA 1
ATOM 1821 C C . TYR B 1 72 ? -4.82 -18.219 6.918 1 83.62 72 TYR B C 1
ATOM 1823 O O . TYR B 1 72 ? -4.52 -19.234 6.297 1 83.62 72 TYR B O 1
ATOM 1831 N N . ARG B 1 73 ? -4.031 -17.719 7.676 1 87.38 73 ARG B N 1
ATOM 1832 C CA . ARG B 1 73 ? -2.629 -18.109 7.801 1 87.38 73 ARG B CA 1
ATOM 1833 C C . ARG B 1 73 ? -2.5 -19.562 8.219 1 87.38 73 ARG B C 1
ATOM 1835 O O . ARG B 1 73 ? -1.696 -20.312 7.652 1 87.38 73 ARG B O 1
ATOM 1842 N N . GLU B 1 74 ? -3.271 -19.906 9.172 1 91.81 74 GLU B N 1
ATOM 1843 C CA . GLU B 1 74 ? -3.176 -21.281 9.672 1 91.81 74 GLU B CA 1
ATOM 1844 C C . GLU B 1 74 ? -3.506 -22.297 8.578 1 91.81 74 GLU B C 1
ATOM 1846 O O . GLU B 1 74 ? -2.836 -23.328 8.453 1 91.81 74 GLU B O 1
ATOM 1851 N N . GLU B 1 75 ? -4.516 -22.031 7.867 1 92.25 75 GLU B N 1
ATOM 1852 C CA . GLU B 1 75 ? -4.902 -22.906 6.766 1 92.25 75 GLU B CA 1
ATOM 1853 C C . GLU B 1 75 ? -3.785 -23.016 5.73 1 92.25 75 GLU B C 1
ATOM 1855 O O . GLU B 1 75 ? -3.48 -24.109 5.25 1 92.25 75 GLU B O 1
ATOM 1860 N N . LEU B 1 76 ? -3.207 -21.953 5.441 1 94.06 76 LEU B N 1
ATOM 1861 C CA . LEU B 1 76 ? -2.125 -21.922 4.465 1 94.06 76 LEU B CA 1
ATOM 1862 C C . LEU B 1 76 ? -0.891 -22.656 4.992 1 94.06 76 LEU B C 1
ATOM 1864 O O . LEU B 1 76 ? -0.278 -23.438 4.273 1 94.06 76 LEU B O 1
ATOM 1868 N N . PHE B 1 77 ? -0.553 -22.516 6.285 1 95.69 77 PHE B N 1
ATOM 1869 C CA . PHE B 1 77 ? 0.652 -23.062 6.887 1 95.69 77 PHE B CA 1
ATOM 1870 C C . PHE B 1 77 ? 0.514 -24.562 7.086 1 95.69 77 PHE B C 1
ATOM 1872 O O . PHE B 1 77 ? 1.513 -25.297 7.133 1 95.69 77 PHE B O 1
ATOM 1879 N N . SER B 1 78 ? -0.706 -24.984 7.16 1 97.06 78 SER B N 1
ATOM 1880 C CA . SER B 1 78 ? -0.933 -26.406 7.398 1 97.06 78 SER B CA 1
ATOM 1881 C C . SER B 1 78 ? -1.237 -27.141 6.098 1 97.06 78 SER B C 1
ATOM 1883 O O . SER B 1 78 ? -1.478 -28.344 6.102 1 97.06 78 SER B O 1
ATOM 1885 N N . ASP B 1 79 ? -1.306 -26.484 5.039 1 97 79 ASP B N 1
ATOM 1886 C CA . ASP B 1 79 ? -1.557 -27.125 3.752 1 97 79 ASP B CA 1
ATOM 1887 C C . ASP B 1 79 ? -0.536 -28.219 3.477 1 97 79 ASP B C 1
ATOM 1889 O O . ASP B 1 79 ? 0.672 -27.969 3.504 1 97 79 ASP B O 1
ATOM 1893 N N . PRO B 1 80 ? -0.931 -29.422 3.146 1 97.56 80 PRO B N 1
ATOM 1894 C CA . PRO B 1 80 ? -0.003 -30.531 2.994 1 97.56 80 PRO B CA 1
ATOM 1895 C C . PRO B 1 80 ? 1.003 -30.328 1.866 1 97.56 80 PRO B C 1
ATOM 1897 O O . PRO B 1 80 ? 2.168 -30.703 1.992 1 97.56 80 PRO B O 1
ATOM 1900 N N . ASP B 1 81 ? 0.551 -29.766 0.773 1 97.81 81 ASP B N 1
ATOM 1901 C CA . ASP B 1 81 ? 1.466 -29.516 -0.335 1 97.81 81 ASP B CA 1
ATOM 1902 C C . ASP B 1 81 ? 2.553 -28.516 0.07 1 97.81 81 ASP B C 1
ATOM 1904 O O . ASP B 1 81 ? 3.727 -28.703 -0.252 1 97.81 81 ASP B O 1
ATOM 1908 N N . VAL B 1 82 ? 2.143 -27.469 0.769 1 97.88 82 VAL B N 1
ATOM 1909 C CA . VAL B 1 82 ? 3.078 -26.438 1.198 1 97.88 82 VAL B CA 1
ATOM 1910 C C . VAL B 1 82 ? 4.066 -27.016 2.205 1 97.88 82 VAL B C 1
ATOM 1912 O O . VAL B 1 82 ? 5.277 -26.812 2.094 1 97.88 82 VAL B O 1
ATOM 1915 N N . VAL B 1 83 ? 3.572 -27.812 3.141 1 98.31 83 VAL B N 1
ATOM 1916 C CA . VAL B 1 83 ? 4.402 -28.406 4.184 1 98.31 83 VAL B CA 1
ATOM 1917 C C . VAL B 1 83 ? 5.41 -29.359 3.555 1 98.31 83 VAL B C 1
ATOM 1919 O O . VAL B 1 83 ? 6.598 -29.328 3.891 1 98.31 83 VAL B O 1
ATOM 1922 N N . GLU B 1 84 ? 4.996 -30.156 2.729 1 98.38 84 GLU B N 1
ATOM 1923 C CA . GLU B 1 84 ? 5.859 -31.125 2.055 1 98.38 84 GLU B CA 1
ATOM 1924 C C . GLU B 1 84 ? 6.973 -30.422 1.278 1 98.38 84 GLU B C 1
ATOM 1926 O O . GLU B 1 84 ? 8.133 -30.828 1.348 1 98.38 84 GLU B O 1
ATOM 1931 N N . LEU B 1 85 ? 6.629 -29.422 0.552 1 98.06 85 LEU B N 1
ATOM 1932 C CA . LEU B 1 85 ? 7.617 -28.719 -0.251 1 98.06 85 LEU B CA 1
ATOM 1933 C C . LEU B 1 85 ? 8.594 -27.953 0.638 1 98.06 85 LEU B C 1
ATOM 1935 O O . LEU B 1 85 ? 9.789 -27.891 0.344 1 98.06 85 LEU B O 1
ATOM 1939 N N . ALA B 1 86 ? 8.086 -27.328 1.655 1 96.81 86 ALA B N 1
ATOM 1940 C CA . ALA B 1 86 ? 9.008 -26.688 2.594 1 96.81 86 ALA B CA 1
ATOM 1941 C C . ALA B 1 86 ? 10.047 -27.672 3.109 1 96.81 86 ALA B C 1
ATOM 1943 O O . ALA B 1 86 ? 11.234 -27.344 3.191 1 96.81 86 ALA B O 1
ATOM 1944 N N . ALA B 1 87 ? 9.617 -28.891 3.412 1 97.69 87 ALA B N 1
ATOM 1945 C CA . ALA B 1 87 ? 10.516 -29.953 3.875 1 97.69 87 ALA B CA 1
ATOM 1946 C C . ALA B 1 87 ? 11.516 -30.328 2.791 1 97.69 87 ALA B C 1
ATOM 1948 O O . ALA B 1 87 ? 12.703 -30.516 3.074 1 97.69 87 ALA B O 1
ATOM 1949 N N . LYS B 1 88 ? 11.055 -30.422 1.631 1 97.56 88 LYS B N 1
ATOM 1950 C CA . LYS B 1 88 ? 11.898 -30.766 0.492 1 97.56 88 LYS B CA 1
ATOM 1951 C C . LYS B 1 88 ? 13.078 -29.797 0.378 1 97.56 88 LYS B C 1
ATOM 1953 O O . LYS B 1 88 ? 14.18 -30.203 -0.005 1 97.56 88 LYS B O 1
ATOM 1958 N N . TYR B 1 89 ? 12.914 -28.594 0.68 1 95.94 89 TYR B N 1
ATOM 1959 C CA . TYR B 1 89 ? 13.945 -27.562 0.547 1 95.94 89 TYR B CA 1
ATOM 1960 C C . TYR B 1 89 ? 14.633 -27.312 1.883 1 95.94 89 TYR B C 1
ATOM 1962 O O . TYR B 1 89 ? 15.383 -26.344 2.023 1 95.94 89 TYR B O 1
ATOM 1970 N N . ASP B 1 90 ? 14.289 -28.078 2.84 1 95 90 ASP B N 1
ATOM 1971 C CA . ASP B 1 90 ? 14.891 -28.016 4.168 1 95 90 ASP B CA 1
ATOM 1972 C C . ASP B 1 90 ? 14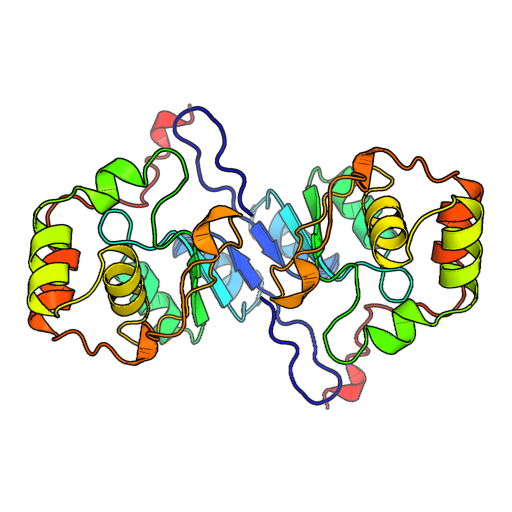.75 -26.609 4.77 1 95 90 ASP B C 1
ATOM 1974 O O . ASP B 1 90 ? 15.734 -26.016 5.211 1 95 90 ASP B O 1
ATOM 1978 N N . THR B 1 91 ? 13.539 -26.078 4.785 1 93.75 91 THR B N 1
ATOM 1979 C CA . THR B 1 91 ? 13.258 -24.734 5.289 1 93.75 91 THR B CA 1
ATOM 1980 C C . THR B 1 91 ? 11.914 -24.703 6.004 1 93.75 91 THR B C 1
ATOM 1982 O O . THR B 1 91 ? 11.219 -25.719 6.09 1 93.75 91 THR B O 1
ATOM 1985 N N . THR B 1 92 ? 11.656 -23.562 6.559 1 93.31 92 THR B N 1
ATOM 1986 C CA . THR B 1 92 ? 10.375 -23.406 7.242 1 93.31 92 THR B CA 1
ATOM 1987 C C . THR B 1 92 ? 9.273 -23.016 6.254 1 93.31 92 THR B C 1
ATOM 1989 O O . THR B 1 92 ? 9.555 -22.484 5.184 1 93.31 92 THR B O 1
ATOM 1992 N N . VAL B 1 93 ? 8.062 -23.266 6.641 1 94.5 93 VAL B N 1
ATOM 1993 C CA . VAL B 1 93 ? 6.902 -22.984 5.797 1 94.5 93 VAL B CA 1
ATOM 1994 C C . VAL B 1 93 ? 6.859 -21.5 5.461 1 94.5 93 VAL B C 1
ATOM 1996 O O . VAL B 1 93 ? 6.727 -21.125 4.297 1 94.5 93 VAL B O 1
ATOM 1999 N N . PRO B 1 94 ? 7.043 -20.562 6.363 1 91.25 94 PRO B N 1
ATOM 2000 C CA . PRO B 1 94 ? 7.012 -19.141 6.016 1 91.25 94 PRO B CA 1
ATOM 2001 C C . PRO B 1 94 ? 8.102 -18.75 5.023 1 91.25 94 PRO B C 1
ATOM 2003 O O . PRO B 1 94 ? 7.84 -18.016 4.07 1 91.25 94 PRO B O 1
ATOM 2006 N N . LEU B 1 95 ? 9.25 -19.203 5.188 1 90.88 95 LEU B N 1
ATOM 2007 C CA . LEU B 1 95 ? 10.344 -18.875 4.281 1 90.88 95 LEU B CA 1
ATOM 2008 C C . LEU B 1 95 ? 10.102 -19.469 2.898 1 90.88 95 LEU B C 1
ATOM 2010 O O . LEU B 1 95 ? 10.391 -18.828 1.886 1 90.88 95 LEU B O 1
ATOM 2014 N N . PHE B 1 96 ? 9.648 -20.672 2.865 1 93.81 96 PHE B N 1
ATOM 2015 C CA . PHE B 1 96 ? 9.336 -21.297 1.587 1 93.81 96 PHE B CA 1
ATOM 2016 C C . PHE B 1 96 ? 8.273 -20.5 0.835 1 93.81 96 PHE B C 1
ATOM 2018 O O . PHE B 1 96 ? 8.398 -20.281 -0.37 1 93.81 96 PHE B O 1
ATOM 2025 N N . LEU B 1 97 ? 7.215 -20.109 1.58 1 93.5 97 LEU B N 1
ATOM 2026 C CA . LEU B 1 97 ? 6.137 -19.344 0.962 1 93.5 97 LEU B CA 1
ATOM 2027 C C . LEU B 1 97 ? 6.656 -18.031 0.395 1 93.5 97 LEU B C 1
ATOM 2029 O O . LEU B 1 97 ? 6.254 -17.609 -0.693 1 93.5 97 LEU B O 1
ATOM 2033 N N . LEU B 1 98 ? 7.504 -17.391 1.045 1 91.12 98 LEU B N 1
ATOM 2034 C CA . LEU B 1 98 ? 8.094 -16.156 0.542 1 91.12 98 LEU B CA 1
ATOM 2035 C C . LEU B 1 98 ? 8.961 -16.438 -0.682 1 91.12 98 LEU B C 1
ATOM 2037 O O . LEU B 1 98 ? 8.945 -15.656 -1.643 1 91.12 98 LEU B O 1
ATOM 2041 N N . ALA B 1 99 ? 9.711 -17.422 -0.592 1 92.31 99 ALA B N 1
ATOM 2042 C CA . ALA B 1 99 ? 10.523 -17.797 -1.742 1 92.31 99 ALA B CA 1
ATOM 2043 C C . ALA B 1 99 ? 9.648 -18.109 -2.957 1 92.31 99 ALA B C 1
ATOM 2045 O O . ALA B 1 99 ? 9.969 -17.688 -4.074 1 92.31 99 ALA B O 1
ATOM 2046 N N . TRP B 1 100 ? 8.602 -18.812 -2.713 1 94.5 100 TRP B N 1
ATOM 2047 C CA . TRP B 1 100 ? 7.672 -19.109 -3.793 1 94.5 100 TRP B CA 1
ATOM 2048 C C . TRP B 1 100 ? 7.09 -17.828 -4.387 1 94.5 100 TRP B C 1
ATOM 2050 O O . TRP B 1 100 ? 7.016 -17.688 -5.609 1 94.5 100 TRP B O 1
ATOM 2060 N N . ALA B 1 101 ? 6.668 -16.984 -3.555 1 91.75 101 ALA B N 1
ATOM 2061 C CA . ALA B 1 101 ? 6.031 -15.742 -3.988 1 91.75 101 ALA B CA 1
ATOM 2062 C C . ALA B 1 101 ? 6.992 -14.891 -4.805 1 91.75 101 ALA B C 1
ATOM 2064 O O . ALA B 1 101 ? 6.574 -14.148 -5.699 1 91.75 101 ALA B O 1
ATOM 2065 N N . THR B 1 102 ? 8.18 -14.898 -4.5 1 90.44 102 THR B N 1
ATOM 2066 C CA . THR B 1 102 ? 9.156 -14.055 -5.172 1 90.44 102 THR B CA 1
ATOM 2067 C C . THR B 1 102 ? 9.688 -14.734 -6.43 1 90.44 102 THR B C 1
ATOM 2069 O O . THR B 1 102 ? 10.508 -14.164 -7.156 1 90.44 102 THR B O 1
ATOM 2072 N N . SER B 1 103 ? 9.062 -15.805 -6.5 1 83.56 103 SER B N 1
ATOM 2073 C CA . SER B 1 103 ? 9.469 -16.531 -7.699 1 83.56 103 SER B CA 1
ATOM 2074 C C . SER B 1 103 ? 8.938 -15.867 -8.961 1 83.56 103 SER B C 1
ATOM 2076 O O . SER B 1 103 ? 7.996 -15.07 -8.898 1 83.56 103 SER B O 1
ATOM 2078 N N . ARG B 1 104 ? 9.586 -15.672 -10.016 1 80 104 ARG B N 1
ATOM 2079 C CA . ARG B 1 104 ? 9.188 -15.086 -11.297 1 80 104 ARG B CA 1
ATOM 2080 C C . ARG B 1 104 ? 9.227 -13.562 -11.234 1 80 104 ARG B C 1
ATOM 2082 O O . ARG B 1 104 ? 8.312 -12.898 -11.734 1 80 104 ARG B O 1
ATOM 2089 N N . SER B 1 105 ? 9.898 -12.992 -10.477 1 80.5 105 SER B N 1
ATOM 2090 C CA . SER B 1 105 ? 10.195 -11.562 -10.43 1 80.5 105 SER B CA 1
ATOM 2091 C C . SER B 1 105 ? 9.102 -10.797 -9.695 1 80.5 105 SER B C 1
ATOM 2093 O O . SER B 1 105 ? 8.812 -9.641 -10.023 1 80.5 105 SER B O 1
ATOM 2095 N N . ILE B 1 106 ? 8.391 -11.555 -8.922 1 85.94 106 ILE B N 1
ATOM 2096 C CA . ILE B 1 106 ? 7.395 -10.906 -8.07 1 85.94 106 ILE B CA 1
ATOM 2097 C C . ILE B 1 106 ? 8.055 -10.391 -6.797 1 85.94 106 ILE B C 1
ATOM 2099 O O . ILE B 1 106 ? 8.805 -11.125 -6.141 1 85.94 106 ILE B O 1
ATOM 2103 N N . SER B 1 107 ? 7.891 -9.086 -6.578 1 85.12 107 SER B N 1
ATOM 2104 C CA . SER B 1 107 ? 8.344 -8.555 -5.297 1 85.12 107 SER B CA 1
ATOM 2105 C C . SER B 1 107 ? 7.289 -8.75 -4.215 1 85.12 107 SER B C 1
ATOM 2107 O O . SER B 1 107 ? 6.09 -8.781 -4.508 1 85.12 107 SER B O 1
ATOM 2109 N N . VAL B 1 108 ? 7.777 -8.977 -3.016 1 80 108 VAL B N 1
ATOM 2110 C CA . VAL B 1 108 ? 6.859 -9.18 -1.899 1 80 108 VAL B CA 1
ATOM 2111 C C . VAL B 1 108 ? 7.012 -8.039 -0.891 1 80 108 VAL B C 1
ATOM 2113 O O . VAL B 1 108 ? 8.133 -7.629 -0.577 1 80 108 VAL B O 1
ATOM 2116 N N . LEU B 1 109 ? 5.898 -7.406 -0.544 1 71.69 109 LEU B N 1
ATOM 2117 C CA . LEU B 1 109 ? 5.836 -6.469 0.57 1 71.69 109 LEU B CA 1
ATOM 2118 C C . LEU B 1 109 ? 5.539 -7.195 1.877 1 71.69 109 LEU B C 1
ATOM 2120 O O . LEU B 1 109 ? 4.438 -7.719 2.064 1 71.69 109 LEU B O 1
ATOM 2124 N N . PRO B 1 110 ? 6.633 -7.391 2.676 1 56.62 110 PRO B N 1
ATOM 2125 C CA . PRO B 1 110 ? 6.312 -8.07 3.934 1 56.62 110 PRO B CA 1
ATOM 2126 C C . PRO B 1 110 ? 5.402 -7.242 4.84 1 56.62 110 PRO B C 1
ATOM 2128 O O . PRO B 1 110 ? 5.52 -6.016 4.883 1 56.62 110 PRO B O 1
ATOM 2131 N N . ARG B 1 111 ? 4.156 -7.441 4.957 1 50.72 111 ARG B N 1
ATOM 2132 C CA . ARG B 1 111 ? 3.385 -6.711 5.957 1 50.72 111 ARG B CA 1
ATOM 2133 C C . ARG B 1 111 ? 3.971 -6.902 7.352 1 50.72 111 ARG B C 1
ATOM 2135 O O . ARG B 1 111 ? 4.352 -8.016 7.723 1 50.72 111 ARG B O 1
ATOM 2142 N N . SER B 1 112 ? 4.539 -5.816 8.031 1 43.31 112 SER B N 1
ATOM 2143 C CA . SER B 1 112 ? 5.082 -5.844 9.391 1 43.31 112 SER B CA 1
ATOM 2144 C C . SER B 1 112 ? 4.102 -6.488 10.359 1 43.31 112 SER B C 1
ATOM 2146 O O . SER B 1 112 ? 3.082 -5.895 10.711 1 43.31 112 SER B O 1
ATOM 2148 N N . THR B 1 113 ? 3.439 -7.434 10.125 1 40.38 113 THR B N 1
ATOM 2149 C CA . THR B 1 113 ? 2.768 -7.855 11.344 1 40.38 113 THR B CA 1
ATOM 2150 C C . THR B 1 113 ? 3.785 -8.164 12.438 1 40.38 113 THR B C 1
ATOM 2152 O O . THR B 1 113 ? 4.934 -8.5 12.148 1 40.38 113 THR B O 1
ATOM 2155 N N . SER B 1 114 ? 3.547 -7.684 13.656 1 42 114 SER B N 1
ATOM 2156 C CA . SER B 1 114 ? 4.352 -7.93 14.852 1 42 114 SER B CA 1
ATOM 2157 C C . SER B 1 114 ? 5.164 -9.211 14.711 1 42 114 SER B C 1
ATOM 2159 O O . SER B 1 114 ? 6.301 -9.289 15.18 1 42 114 SER B O 1
ATOM 2161 N N . ARG B 1 115 ? 4.395 -10.211 14.562 1 38.06 115 ARG B N 1
ATOM 2162 C CA . ARG B 1 115 ? 4.961 -11.547 14.742 1 38.06 115 ARG B CA 1
ATOM 2163 C C . ARG B 1 115 ? 5.961 -11.867 13.633 1 38.06 115 ARG B C 1
ATOM 2165 O O . ARG B 1 115 ? 6.648 -12.891 13.688 1 38.06 115 ARG B O 1
ATOM 2172 N N . ASP B 1 116 ? 5.781 -11.258 12.633 1 41.75 116 ASP B N 1
ATOM 2173 C CA . ASP B 1 116 ? 6.633 -11.805 11.578 1 41.75 116 ASP B CA 1
ATOM 2174 C C . ASP B 1 116 ? 8.055 -11.242 11.68 1 41.75 116 ASP B C 1
ATOM 2176 O O . ASP B 1 116 ? 8.523 -10.562 10.766 1 41.75 116 ASP B O 1
ATOM 2180 N N . ARG B 1 117 ? 8.336 -10.672 12.75 1 41.66 117 ARG B N 1
ATOM 2181 C CA . ARG B 1 117 ? 9.711 -10.297 13.062 1 41.66 117 ARG B CA 1
ATOM 2182 C C . ARG B 1 117 ? 10.703 -11.297 12.461 1 41.66 117 ARG B C 1
ATOM 2184 O O . ARG B 1 117 ? 11.891 -11 12.336 1 41.66 117 ARG B O 1
ATOM 2191 N N . THR B 1 118 ? 10.242 -12.57 12.68 1 39.84 118 THR B N 1
ATOM 2192 C CA . THR B 1 118 ? 11.289 -13.586 12.633 1 39.84 118 THR B CA 1
ATOM 2193 C C . THR B 1 118 ? 11.844 -13.719 11.219 1 39.84 118 THR B C 1
ATOM 2195 O O . THR B 1 118 ? 12.367 -14.773 10.852 1 39.84 118 THR B O 1
ATOM 2198 N N . ILE B 1 119 ? 11.141 -13.164 10.289 1 41.28 119 ILE B N 1
ATOM 2199 C CA . ILE B 1 119 ? 11.914 -13.734 9.188 1 41.28 119 ILE B CA 1
ATOM 2200 C C . ILE B 1 119 ? 13.391 -13.375 9.359 1 41.28 119 ILE B C 1
ATOM 2202 O O . ILE B 1 119 ? 13.766 -12.211 9.258 1 41.28 119 ILE B O 1
ATOM 2206 N N . SER B 1 120 ? 13.961 -13.938 10.312 1 37.72 120 SER B N 1
ATOM 2207 C CA . SER B 1 120 ? 15.398 -14.086 10.547 1 37.72 120 SER B CA 1
ATOM 2208 C C . SER B 1 120 ? 16.188 -13.914 9.258 1 37.72 120 SER B C 1
ATOM 2210 O O . SER B 1 120 ? 15.617 -13.984 8.164 1 37.72 120 SER B O 1
ATOM 2212 N N . ASN B 1 121 ? 17.5 -14.086 9.383 1 41.03 121 ASN B N 1
ATOM 2213 C CA . ASN B 1 121 ? 18.703 -14.141 8.531 1 41.03 121 ASN B CA 1
ATOM 2214 C C . ASN B 1 121 ? 18.469 -15.016 7.305 1 41.03 121 ASN B C 1
ATOM 2216 O O . ASN B 1 121 ? 19.188 -14.898 6.309 1 41.03 121 ASN B O 1
ATOM 2220 N N . PHE B 1 122 ? 17.953 -16.328 7.504 1 49.78 122 PHE B N 1
ATOM 2221 C CA . PHE B 1 122 ? 18 -17.25 6.379 1 49.78 122 PHE B CA 1
ATOM 2222 C C . PHE B 1 122 ? 17.031 -16.828 5.289 1 49.78 122 PHE B C 1
ATOM 2224 O O . PHE B 1 122 ? 15.828 -16.672 5.539 1 49.78 122 PHE B O 1
ATOM 2231 N N . SER B 1 123 ? 17.406 -15.93 4.191 1 68.88 123 SER B N 1
ATOM 2232 C CA . SER B 1 123 ? 16.859 -15.039 3.172 1 68.88 123 SER B CA 1
ATOM 2233 C C . SER B 1 123 ? 16.031 -15.812 2.158 1 68.88 123 SER B C 1
ATOM 2235 O O . SER B 1 123 ? 16.484 -16.797 1.59 1 68.88 123 SER B O 1
ATOM 2237 N N . ALA B 1 124 ? 14.719 -15.852 2.377 1 77.19 124 ALA B N 1
ATOM 2238 C CA . ALA B 1 124 ? 13.867 -16.359 1.304 1 77.19 124 ALA B CA 1
ATOM 2239 C C . ALA B 1 124 ? 14.547 -16.203 -0.055 1 77.19 124 ALA B C 1
ATOM 2241 O O . ALA B 1 124 ? 14.344 -17.031 -0.953 1 77.19 124 ALA B O 1
ATOM 2242 N N . LYS B 1 125 ? 15.438 -15.344 -0.029 1 78.44 125 LYS B N 1
ATOM 2243 C CA . LYS B 1 125 ? 16.094 -15.023 -1.298 1 78.44 125 LYS B CA 1
ATOM 2244 C C . LYS B 1 125 ? 17.094 -16.094 -1.689 1 78.44 125 LYS B C 1
ATOM 2246 O O . LYS B 1 125 ? 17.469 -16.219 -2.859 1 78.44 125 LYS B O 1
ATOM 2251 N N . ASP B 1 126 ? 17.5 -16.938 -0.745 1 84.75 126 ASP B N 1
ATOM 2252 C CA . ASP B 1 126 ? 18.516 -17.953 -1.011 1 84.75 126 ASP B CA 1
ATOM 2253 C C . ASP B 1 126 ? 17.859 -19.266 -1.451 1 84.75 126 ASP B C 1
ATOM 2255 O O . ASP B 1 126 ? 18.547 -20.188 -1.885 1 84.75 126 ASP B O 1
ATOM 2259 N N . ILE B 1 127 ? 16.672 -19.344 -1.302 1 90.19 127 ILE B N 1
ATOM 2260 C CA . ILE B 1 127 ? 15.945 -20.562 -1.682 1 90.19 127 ILE B CA 1
ATOM 2261 C C . ILE B 1 127 ? 15.516 -20.469 -3.145 1 90.19 127 ILE B C 1
ATOM 2263 O O . ILE B 1 127 ? 14.766 -19.562 -3.52 1 90.19 127 ILE B O 1
ATOM 2267 N N . HIS B 1 128 ? 16.047 -21.391 -3.93 1 92.44 128 HIS B N 1
ATOM 2268 C CA . HIS B 1 128 ? 15.641 -21.469 -5.328 1 92.44 128 HIS B CA 1
ATOM 2269 C C . HIS B 1 128 ? 14.633 -22.594 -5.547 1 92.44 128 HIS B C 1
ATOM 2271 O O . HIS B 1 128 ? 15 -23.766 -5.5 1 92.44 128 HIS B O 1
ATOM 2277 N N . VAL B 1 129 ? 13.469 -22.188 -5.703 1 95.44 129 VAL B N 1
ATOM 2278 C CA . VAL B 1 129 ? 12.398 -23.172 -5.906 1 95.44 129 VAL B CA 1
ATOM 2279 C C . VAL B 1 129 ? 12.352 -23.578 -7.379 1 95.44 129 VAL B C 1
ATOM 2281 O O . VAL B 1 129 ? 12.367 -22.734 -8.266 1 95.44 129 VAL B O 1
ATOM 2284 N N . SER B 1 130 ? 12.219 -24.875 -7.684 1 96.69 130 SER B N 1
ATOM 2285 C CA . SER B 1 130 ? 12.195 -25.375 -9.062 1 96.69 130 SER B CA 1
ATOM 2286 C C . SER B 1 130 ? 10.898 -24.969 -9.758 1 96.69 130 SER B C 1
ATOM 2288 O O . SER B 1 130 ? 9.867 -24.797 -9.109 1 96.69 130 SER B O 1
ATOM 2290 N N . ASP B 1 131 ? 10.992 -24.953 -11.086 1 96.12 131 ASP B N 1
ATOM 2291 C CA . ASP B 1 131 ? 9.812 -24.625 -11.883 1 96.12 131 ASP B CA 1
ATOM 2292 C C . ASP B 1 131 ? 8.688 -25.625 -11.633 1 96.12 131 ASP B C 1
ATOM 2294 O O . ASP B 1 131 ? 7.52 -25.25 -11.555 1 96.12 131 ASP B O 1
ATOM 2298 N N . ASP B 1 132 ? 9.055 -26.797 -11.516 1 97.31 132 ASP B N 1
ATOM 2299 C CA . ASP B 1 132 ? 8.055 -27.828 -11.281 1 97.31 132 ASP B CA 1
ATOM 2300 C C . ASP B 1 132 ? 7.328 -27.609 -9.953 1 97.31 132 ASP B C 1
ATOM 2302 O O . ASP B 1 132 ? 6.105 -27.75 -9.883 1 97.31 132 ASP B O 1
ATOM 2306 N N . ASP B 1 133 ? 8.078 -27.266 -8.961 1 97.56 133 ASP B N 1
ATOM 2307 C CA . ASP B 1 133 ? 7.48 -27.078 -7.637 1 97.56 133 ASP B CA 1
ATOM 2308 C C . ASP B 1 133 ? 6.668 -25.797 -7.574 1 97.56 133 ASP B C 1
ATOM 2310 O O . ASP B 1 133 ? 5.652 -25.734 -6.879 1 97.56 133 ASP B O 1
ATOM 2314 N N . ILE B 1 134 ? 7.121 -24.812 -8.32 1 96.81 134 ILE B N 1
ATOM 2315 C CA . ILE B 1 134 ? 6.336 -23.594 -8.453 1 96.81 134 ILE B CA 1
ATOM 2316 C C . ILE B 1 134 ? 4.988 -23.906 -9.094 1 96.81 134 ILE B C 1
ATOM 2318 O O . ILE B 1 134 ? 3.938 -23.531 -8.57 1 96.81 134 ILE B O 1
ATOM 2322 N N . GLU B 1 135 ? 5.012 -24.641 -10.141 1 96.5 135 GLU B N 1
ATOM 2323 C CA . GLU B 1 135 ? 3.801 -24.969 -10.883 1 96.5 135 GLU B CA 1
ATOM 2324 C C . GLU B 1 135 ? 2.871 -25.859 -10.055 1 96.5 135 GLU B C 1
ATOM 2326 O O . GLU B 1 135 ? 1.647 -25.75 -10.164 1 96.5 135 GLU B O 1
ATOM 2331 N N . ARG B 1 136 ? 3.441 -26.656 -9.273 1 96.56 136 ARG B N 1
ATOM 2332 C CA . ARG B 1 136 ? 2.643 -27.531 -8.406 1 96.56 136 ARG B CA 1
ATOM 2333 C C . ARG B 1 136 ? 1.698 -26.703 -7.535 1 96.56 136 ARG B C 1
ATOM 2335 O O . ARG B 1 136 ? 0.528 -27.062 -7.375 1 96.56 136 ARG B O 1
ATOM 2342 N N . LEU B 1 137 ? 2.156 -25.641 -7.004 1 95.94 137 LEU B N 1
ATOM 2343 C CA . LEU B 1 137 ? 1.327 -24.828 -6.117 1 95.94 137 LEU B CA 1
ATOM 2344 C C . LEU B 1 137 ? 0.388 -23.938 -6.922 1 95.94 137 LEU B C 1
ATOM 2346 O O . LEU B 1 137 ? -0.703 -23.609 -6.457 1 95.94 137 LEU B O 1
ATOM 2350 N N . TRP B 1 138 ? 0.773 -23.609 -8.125 1 93.62 138 TRP B N 1
ATOM 2351 C CA . TRP B 1 138 ? -0.126 -22.875 -9.016 1 93.62 138 TRP B CA 1
ATOM 2352 C C . TRP B 1 138 ? -1.354 -23.703 -9.352 1 93.62 138 TRP B C 1
ATOM 2354 O O . TRP B 1 138 ? -2.445 -23.172 -9.555 1 93.62 138 TRP B O 1
ATOM 2364 N N . ASN B 1 139 ? -1.164 -25 -9.406 1 93.62 139 ASN B N 1
ATOM 2365 C CA . ASN B 1 139 ? -2.205 -25.891 -9.891 1 93.62 139 ASN B CA 1
ATOM 2366 C C . ASN B 1 139 ? -2.723 -26.812 -8.781 1 93.62 139 ASN B C 1
ATOM 2368 O O . ASN B 1 139 ? -3.145 -27.938 -9.047 1 93.62 139 ASN B O 1
ATOM 2372 N N . ASN B 1 140 ? -2.715 -26.359 -7.605 1 92.06 140 ASN B N 1
ATOM 2373 C CA . ASN B 1 140 ? -3.027 -27.25 -6.492 1 92.06 140 ASN B CA 1
ATOM 2374 C C . ASN B 1 140 ? -4.531 -27.328 -6.246 1 92.06 140 ASN B C 1
ATOM 2376 O O . ASN B 1 140 ? -4.977 -28.016 -5.32 1 92.06 140 ASN B O 1
ATOM 2380 N N . GLY B 1 141 ? -5.414 -26.641 -7.059 1 90.94 141 GLY B N 1
ATOM 2381 C CA . GLY B 1 141 ? -6.863 -26.734 -7 1 90.94 141 GLY B CA 1
ATOM 2382 C C . GLY B 1 141 ? -7.461 -26 -5.809 1 90.94 141 GLY B C 1
ATOM 2383 O O . GLY B 1 141 ? -8.625 -26.203 -5.469 1 90.94 141 GLY B O 1
ATOM 2384 N N . LYS B 1 142 ? -6.695 -25.203 -5.156 1 89.88 142 LYS B N 1
ATOM 2385 C CA . LYS B 1 142 ? -7.16 -24.594 -3.914 1 89.88 142 LYS B CA 1
ATOM 2386 C C . LYS B 1 142 ? -7.332 -23.094 -4.078 1 89.88 142 LYS B C 1
ATOM 2388 O O . LYS B 1 142 ? -7.738 -22.391 -3.141 1 89.88 142 LYS B O 1
ATOM 2393 N N . CYS B 1 143 ? -6.973 -22.672 -5.223 1 84.75 143 CYS B N 1
ATOM 2394 C CA . CYS B 1 143 ? -7 -21.234 -5.445 1 84.75 143 CYS B CA 1
ATOM 2395 C C . CYS B 1 143 ? -8.43 -20.719 -5.566 1 84.75 143 CYS B C 1
ATOM 2397 O O . CYS B 1 143 ? -9.219 -21.266 -6.344 1 84.75 143 CYS B O 1
ATOM 2399 N N . HIS B 1 144 ? -8.867 -20.125 -4.523 1 68 144 HIS B N 1
ATOM 2400 C CA . HIS B 1 144 ? -10.1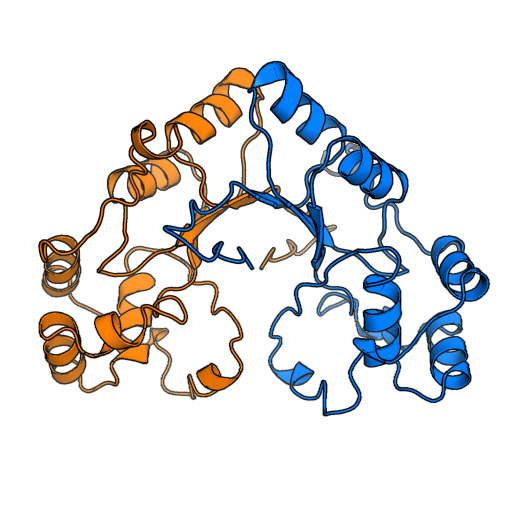48 -19.422 -4.602 1 68 144 HIS B CA 1
ATOM 2401 C C . HIS B 1 144 ? -10.023 -18.141 -5.418 1 68 144 HIS B C 1
ATOM 2403 O O . HIS B 1 144 ? -9.047 -17.406 -5.289 1 68 144 HIS B O 1
ATOM 2409 N N . LYS B 1 145 ? -10.438 -18.312 -6.703 1 53.56 145 LYS B N 1
ATOM 2410 C CA . LYS B 1 145 ? -10.266 -17.172 -7.602 1 53.56 145 LYS B CA 1
ATOM 2411 C C . LYS B 1 145 ? -10.375 -15.844 -6.844 1 53.56 145 LYS B C 1
ATOM 2413 O O . LYS B 1 145 ? -11.195 -15.711 -5.938 1 53.56 145 LYS B O 1
ATOM 2418 N N . ALA B 1 146 ? -9.32 -15.188 -6.793 1 49.69 146 ALA B N 1
ATOM 2419 C CA . ALA B 1 146 ? -9.406 -13.742 -6.594 1 49.69 146 ALA B CA 1
ATOM 2420 C C . ALA B 1 146 ? -10.656 -13.172 -7.25 1 49.69 146 ALA B C 1
ATOM 2422 O O . ALA B 1 146 ? -10.891 -11.961 -7.215 1 49.69 146 ALA B O 1
ATOM 2423 N N . CYS B 1 147 ? -11.438 -13.875 -8.102 1 41.12 147 CYS B N 1
ATOM 2424 C CA . CYS B 1 147 ? -12.609 -13.43 -8.844 1 41.12 147 CYS B CA 1
ATOM 2425 C C . CYS B 1 147 ? -13.789 -13.195 -7.906 1 41.12 147 CYS B C 1
ATOM 2427 O O . CYS B 1 147 ? -14.273 -14.133 -7.266 1 41.12 147 CYS B O 1
ATOM 2429 N N . TRP B 1 148 ? -13.867 -12.188 -7.332 1 37.75 148 TRP B N 1
ATOM 2430 C CA . TRP B 1 148 ? -15.078 -11.719 -6.672 1 37.75 148 TRP B CA 1
ATOM 2431 C C . TRP B 1 148 ? -16.297 -11.922 -7.562 1 37.75 148 TRP B C 1
ATOM 2433 O O . TRP B 1 148 ? -16.281 -11.57 -8.742 1 37.75 148 TRP B O 1
ATOM 2443 N N . ASP B 1 149 ? -17.031 -12.914 -7.457 1 35.84 149 ASP B N 1
ATOM 2444 C CA . ASP B 1 149 ? -18.359 -12.898 -8.078 1 35.84 149 ASP B CA 1
ATOM 2445 C C . ASP B 1 149 ? -19.125 -11.641 -7.672 1 35.84 149 ASP B C 1
ATOM 2447 O O . ASP B 1 149 ? -19.391 -11.43 -6.488 1 35.84 149 ASP B O 1
ATOM 2451 N N . PRO B 1 150 ? -19.281 -10.703 -8.469 1 33.56 150 PRO B N 1
ATOM 2452 C CA . PRO B 1 150 ? -20.125 -9.547 -8.18 1 33.56 150 PRO B CA 1
ATOM 2453 C C . PRO B 1 150 ? -21.5 -9.945 -7.629 1 33.56 150 PRO B C 1
ATOM 2455 O O . PRO B 1 150 ? -22.219 -9.094 -7.098 1 33.56 150 PRO B O 1
ATOM 2458 N N . ALA B 1 151 ? -21.953 -11.102 -7.992 1 34.22 151 ALA B N 1
ATOM 2459 C CA . ALA B 1 151 ? -23.328 -11.43 -7.605 1 34.22 151 ALA B CA 1
ATOM 2460 C C . ALA B 1 151 ? -23.5 -11.406 -6.086 1 34.22 151 ALA B C 1
ATOM 2462 O O . ALA B 1 151 ? -24.609 -11.391 -5.578 1 34.22 151 ALA B O 1
ATOM 2463 N N . ASP B 1 152 ? -22.562 -11.625 -5.414 1 32.56 152 ASP B N 1
ATOM 2464 C CA . ASP B 1 152 ? -22.859 -11.75 -3.99 1 32.56 152 ASP B CA 1
ATOM 2465 C C . ASP B 1 152 ? -22.875 -10.375 -3.316 1 32.56 152 ASP B C 1
ATOM 2467 O O . ASP B 1 152 ? -23.109 -10.281 -2.109 1 32.56 152 ASP B O 1
ATOM 2471 N N . VAL B 1 153 ? -22.312 -9.383 -3.803 1 29.08 153 VAL B N 1
ATOM 2472 C CA . VAL B 1 153 ? -22.469 -8.055 -3.225 1 29.08 153 VAL B CA 1
ATOM 2473 C C . VAL B 1 153 ? -23.844 -7.488 -3.574 1 29.08 153 VAL B C 1
ATOM 2475 O O . VAL B 1 153 ? -24.094 -6.293 -3.387 1 29.08 153 VAL B O 1
ATOM 2478 N N . ALA B 1 154 ? -25 -8.258 -3.953 1 26 154 ALA B N 1
ATOM 2479 C CA . ALA B 1 154 ? -26.312 -7.621 -3.965 1 26 154 ALA B CA 1
ATOM 2480 C C . ALA B 1 154 ? -26.891 -7.516 -2.555 1 26 154 ALA B C 1
ATOM 2482 O O . ALA B 1 154 ? -26.797 -8.461 -1.771 1 26 154 ALA B O 1
#

pLDDT: mean 79.64, std 22.32, range [26.0, 98.38]

Sequence (308 aa):
MCTLSENGELKAIGVSNYEIKHLDQLLDHCKIHPAVNQVEFHPHFHDRELLDYCREKDIHFQAYSSLGGPEYREELFSDPDVVELAAKYDTTVPLFLLAWATSRSISVLPRSTSRDRTISNFSAKDIHVSDDDIERLWNNGKCHKACWDPADVAMCTLSENGELKAIGVSNYEIKHLDQLLDHCKIHPAVNQVEFHPHFHDRELLDYCREKDIHFQAYSSLGGPEYREELFSDPDVVELAAKYDTTVPLFLLAWATSRSISVLPRSTSRDRTISNFSAKDIHVSDDDIERLWNNGKCHKACWDPADVA

InterPro domains:
  IPR018170 Aldo/keto reductase, conserved site [PS00063] (109-124)
  IPR020471 Aldo-keto reductase [PR00069] (1-18)
  IPR020471 Aldo-keto reductase [PR00069] (35-64)
  IPR020471 Aldo-keto reductase [PR00069] (76-100)
  IPR020471 Aldo-keto reductase [PTHR43827] (1-151)
  IPR023210 NADP-dependent oxidoreductase domain [PF00248] (4-137)
  IPR036812 NAD(P)-dependent oxidoreductase domain superfamily [G3DSA:3.20.20.100] (1-151)
  IPR036812 NAD(P)-dependent oxidoreductase domain superfamily [SSF51430] (2-149)

Foldseek 3Di:
DQPQDDPPRPSFAEEEPDDPVRQCCCCPPVVHDGQEYEYADELQADDPVRVVVCVVSNRAYEHECLCHDPVCNVVQQPPPLLCVVCVVQPHHSVLCSLLLCPPPPYHYDYDPDPPVVPPDDPHSVPGDDDPVSSVCSNPVPNHPYPDPPPVVVD/DQPQDDPVGPRFAEEELDDPVRQCCCCPPVVHDGQEYEYADELQADDPVRVVVCVVSNRAYEHECLCHDPVCNVVQQPDPLLCVVCVVQPHHSVLCSLLLCPPPPYHYDYDPDVPVVPPDDPHNVPGDDDPVSSVCSNPVPNHPYPDPPPVVVD

Nearest PDB structures (foldseek):
  4q3m-assembly3_F  TM=8.603E-01  e=6.141E-11  unidentified
  4q3m-assembly1_B  TM=8.930E-01  e=1.337E-10  unidentified
  4q3m-assembly3_E  TM=8.944E-01  e=3.770E-10  unidentified
  1dla-assembly4_D  TM=8.257E-01  e=5.913E-08  Sus scrofa
  4h8n-assembly3_B  TM=7.947E-01  e=5.194E-08  Candida parapsilosis

Radius of gyration: 20.78 Å; Cα contacts (8 Å, |Δi|>4): 423; chains: 2; bounding box: 45×58×49 Å

Secondary structure (DSSP, 8-state):
-----SSS-----EEES--HHHHHHIIIII----SEEEEE-BTTB--HHHHHHHHHTTPEEEEE-TT--TTTHHHHHT-HHHHHHHHHTTS-HHHHHHHHHTGGG-EEE----TTTT---SS-GGG----HHHHHHHHTSS----S---GGGG-/-----SSS-----EEES--HHHHHHIIIII----SEEEEE-BTTB--HHHHHHHHHTTPEEEEE-TT--TTTHHHHHT-HHHHHHHHHTTS-HHHHHHHHHTGGG-EEE----TTGGG--SS-GGG----HHHHHHHHTSS----S---GGGG-

Organism: Heligmosomoides polygyrus (NCBI:txid6339)

Solvent-accessible surface area (backbone atoms only — not comparable to full-atom values): 17704 Å² total; per-residue (Å²): 128,82,76,61,51,91,79,89,41,69,71,62,38,30,35,23,53,66,48,64,71,54,49,48,36,32,45,72,72,58,66,45,80,46,50,31,38,37,32,71,29,35,66,53,28,54,55,69,68,52,53,52,49,28,57,76,69,64,23,44,52,30,28,26,51,46,66,42,50,91,90,42,22,65,61,55,63,62,29,65,70,53,43,51,50,13,53,74,69,73,50,50,53,70,44,40,42,50,25,58,52,39,44,92,78,25,45,70,49,78,68,68,47,84,78,65,64,62,74,54,87,80,48,36,81,74,52,81,78,50,70,67,61,53,48,48,43,75,65,62,84,57,49,50,61,77,66,71,63,69,74,71,78,113,129,83,77,59,50,90,80,89,39,66,66,63,38,30,34,25,54,66,48,65,72,54,48,48,38,31,46,71,72,58,64,44,79,47,49,31,38,39,32,71,29,35,67,53,28,55,55,69,69,54,52,51,51,27,57,75,71,66,22,44,53,30,28,26,50,46,66,42,50,91,90,41,21,64,62,58,64,63,30,64,69,52,43,51,51,14,53,74,68,71,50,50,53,71,44,40,42,49,23,57,52,38,45,91,77,26,46,71,49,80,68,67,45,83,78,61,64,61,74,54,85,82,48,36,80,74,53,80,77,51,69,67,62,52,47,49,42,76,65,61,83,57,49,48,62,75,65,72,65,72,75,71,79,111

=== Feature glossary ===
Legend for the data blocks above and below:

— What the protein is —

Sequence gives the chain of amino acids in standard one-letter code (A=alanine, C=cysteine, …, Y=tyrosine), read N→C. It is the only feature that is directly encoded by the gene; all structural features are derived from the folded form of this sequence.

The annotation block draws on four external resources. InterPro: which protein families and domains the sequence belongs to. GO: standardized terms for what the protein does, what process it participates in, and where in the cell it acts. CATH: which structural fold it has in the CATH hierarchy. Organism: the species of origin.

— Where its atoms are —

Atomic coordinates in PDBx/mmCIF format — the same representation the Protein Data Bank distributes. Each line of the _atom_site loop places one backbone atom in Cartesian space (units: ångströms, origin: arbitrary).

Six rendered views show the 3D structure from the faces of a cube — i.e. along ±x, ±y, ±z. Rendering representation is drawn randomly per protein from cartoon (secondary-structure ribbons), sticks (backbone bonds), or molecular surface; coloring is either N→C rainbow (blue at the N-terminus through red at the C-terminus) or one color per chain.

— Local backbone conformation —

DSSP 8-state secondary structure assigns each residue one of H (α-helix), G (3₁₀-helix), I (π-helix), E (extended β-strand), B (isolated β-bridge), T (hydrogen-bonded turn), S (bend), or '-' (coil). The assignment is computed from backbone hydrogen-bond geometry via the Kabsch–Sander algorithm.

P-SEA three-state annotation labels each residue as helix, strand, or coil based purely on the geometry of the Cα trace. It serves as a fallback when the full backbone (and thus DSSP) is unavailable.

φ (phi) and ψ (psi) are the two rotatable backbone dihedrals per residue: φ is the C(i-1)–N–Cα–C torsion, ψ is the N–Cα–C–N(i+1) torsion, both in degrees on (−180°, 180°]. α-helical residues cluster near (−60°, −45°); β-strand residues near (−120°, +130°). A Ramachandran plot is simply a scatter of (φ, ψ) for every residue.

— Global shape and packing —

Radius of gyration (Rg) is the root-mean-square distance of Cα atoms from their centroid — a single number for overall size and compactness. A globular domain of N residues has Rg ≈ 2.2·N^0.38 Å; an extended or disordered chain has a much larger Rg. The Cα contact count is the number of residue pairs whose Cα atoms are within 8 Å and are more than four positions apart in sequence — a standard proxy for tertiary packing density. The bounding box is the smallest axis-aligned box enclosing all Cα atoms.

Accessible surface area quantifies burial. A residue with SASA near zero is packed into the hydrophobic core; one with SASA >100 Å² sits on the surface. Computed here via the Shrake–Rupley numerical algorithm with a 1.4 Å probe.

The contact map is a binary N×N matrix image: pixel (i, j) is dark where Cα_i and Cα_j are within 8 Å and |i−j|>4. Because the |i−j|>4 filter removes local helical contacts, off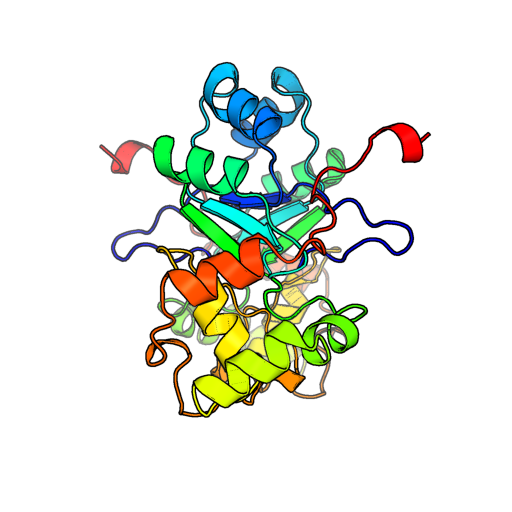-diagonal stripes parallel to the main diagonal indicate parallel β-sheets; stripes perpendicular to it indicate antiparallel β-sheets. The Ramachandran plot scatters every residue's (φ, ψ) pair against the sterically allowed regions. The PAE heatmap renders the predicted-aligned-error matrix.

— Structural neighborhood —

A 3Di character summarizes, for each residue, the relative orientation of the Cα frame of its nearest spatial neighbor. Because it encodes fold topology rather than chemistry, 3Di alignments detect remote structural similarity that sequence alignment misses.

Structural nearest neighbors (via Foldseek easy-search vs the PDB). Reported per hit: target PDB id, E-value, and alignment TM-score. A TM-score above ~0.5 is the conventional threshold for 'same fold'.

— Confidence and disorder —

For AlphaFold models, the B-factor field carries pLDDT — the model's own estimate of local accuracy on a 0–100 scale. Regions with pLDDT<50 should be treated as essentially unmodeled; they often correspond to intrinsically disordered segments.

B-factor (Debye–Waller factor) reflects atomic displacement in the crystal lattice. It is an experimental observable (units Å²), not a prediction; low values mean the atom is pinned down, high values mean it moves or is heterogeneous across the crystal.

Predicted Aligned Error (PAE) is an AlphaFold confidence matrix: entry (i, j) is the expected error in the position of residue j, in ångströms, when the prediction is superimposed on the true structure at residue i. Low PAE within a block of residues means that block is internally rigid and well-predicted; high PAE between two blocks means their relative placemen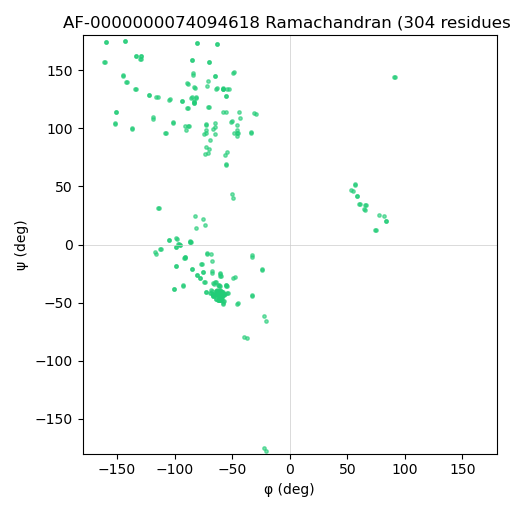t is uncertain even if each block individually is confident.